Protein 7VEP (pdb70)

Nearest PDB structures (foldseek):
  7vep-assembly1_A  TM=1.004E+00  e=7.875E-40  Mycobacterium tuberculosis H37Rv
  4f3v-assembly1_A  TM=8.585E-01  e=1.932E-12  Mycobacterium tuberculosis
  7naz-assembly1_A  TM=8.353E-01  e=1.845E-12  Mycolicibacterium smegmatis MC2 155
  5vat-assembly2_B  TM=5.962E-01  e=6.520E-01  Haemophilus influenzae Rd KW20
  5kcn-assembly1_A  TM=5.301E-01  e=1.486E+00  Haemophilus influenzae Rd KW20

Foldseek 3Di:
DDDLLRVLQVLLLVLQQLLLLCVQHDFPNDHRHPNLVSSLVSLVSSCVSPLLQLVSLLSNQVSPDLALVSLVSNLVNVVNPCVSCVVGVHACVRRWGWADLLFFDTQTDHHNLSSLLRSLSNCVVVVVLVVSVVSLVVRDDPDVQSVLSSLLSVLVSCLSVLVLVSLCVSQPPPDDHPDLRSNLLSLLSNLLSCVVVVVLVVSLVSLVSNQPPCPTVSSNLSSLQSNLLSCLVVPVNVVSLVSLVVSCVVPVPPVLSVVCNVPSPDRDRDSDSD

Radius of gyration: 21.63 Å; Cα contacts (8 Å, |Δi|>4): 449; chains: 1; bounding box: 32×68×50 Å

Solvent-accessible surface area: 13594 Å² total; per-residue (Å²): 152,123,69,214,102,104,38,28,29,72,78,0,66,86,9,0,20,36,0,0,30,7,38,28,12,64,4,106,80,86,93,57,46,151,69,96,141,71,2,35,105,54,0,25,47,0,3,190,67,32,76,139,15,0,1,0,34,5,0,38,2,58,36,60,54,44,54,40,72,0,0,33,11,0,80,93,7,40,151,11,43,17,114,9,14,168,158,28,58,12,74,76,163,86,16,114,3,43,0,37,0,29,39,35,11,133,4,18,6,68,28,62,36,2,0,1,0,0,28,0,0,10,6,0,76,50,145,92,49,99,63,0,32,114,22,2,96,89,21,118,20,211,122,71,102,23,30,15,10,8,37,0,0,54,0,0,10,38,9,36,50,117,122,28,93,44,0,45,72,32,4,64,63,92,43,172,36,137,40,70,86,6,61,2,0,0,1,0,0,0,0,1,0,18,4,43,82,39,64,54,152,63,0,68,118,13,0,91,40,1,21,114,60,63,122,9,72,36,0,2,9,27,0,3,0,2,6,0,8,6,7,27,115,95,61,138,62,118,62,0,37,91,23,0,160,119,0,65,98,87,50,71,179,21,81,9,0,104,74,0,34,96,72,86,133,43,76,88,28,20,28,95,53,163

B-factor: mean 34.04, std 11.39, range [15.81, 85.35]

CATH classification: 1.25.40.10

Secondary structure (DSSP, 8-state):
---HHHHHHHHHHHHHHHHHHTBT---TTPPP-B-HHHHHHHHHHHHHH-TT-HHHHHHHHHTT---HHHHHHHHHTGGGTTHHHHHHT--TTT---EEE-SSS-EEE--SHHHHHHHHHHHHHHTT-HHHHHHHHHTT--SSHHHHHHHHHHHHHHHHHTT-HHHHHHHS-SS---SSHHHHHHHHHHHHHHHHHTT-HHHHHHHHHHHHGGGSSHHHHHHHHHHHHHHHHHTT-HHHHHHHHHHHHHH-TT-HHHHHHHH-TT---------

Structure (mmCIF, N/CA/C/O backbone):
data_7VEP
#
_entry.id   7VEP
#
_cell.length_a   57.236
_cell.length_b   65.645
_cell.length_c   98.204
_cell.angle_alpha   90.000
_cell.angle_beta   90.000
_cell.angle_gamma   90.000
#
_symmetry.space_group_name_H-M   'P 21 21 21'
#
loop_
_entity.id
_entity.type
_entity.pdbx_description
1 polymer 'ESX-5 secretion system protein EccA5'
2 non-polymer 'SULFATE ION'
3 non-polymer GLYCEROL
4 water water
#
loop_
_atom_site.group_PDB
_atom_site.id
_atom_site.type_symbol
_atom_site.label_atom_id
_atom_site.label_alt_id
_atom_site.label_comp_id
_atom_site.label_asym_id
_atom_site.label_entity_id
_atom_site.label_seq_id
_atom_site.pdbx_PDB_ins_code
_atom_site.Cartn_x
_atom_site.Cartn_y
_atom_site.Cartn_z
_atom_site.occupancy
_atom_site.B_iso_or_equiv
_atom_site.auth_seq_id
_atom_site.auth_comp_id
_atom_site.auth_asym_id
_atom_site.auth_atom_id
_atom_site.pdbx_PDB_model_num
ATOM 1 N N . HIS A 1 3 ? -6.830 -34.917 8.823 1.00 42.96 3 HIS A N 1
ATOM 2 C CA . HIS A 1 3 ? -5.690 -34.089 8.409 1.00 44.75 3 HIS A CA 1
ATOM 3 C C . HIS A 1 3 ? -5.940 -33.415 7.057 1.00 51.17 3 HIS A C 1
ATOM 4 O O . HIS A 1 3 ? -5.578 -33.951 6.004 1.00 52.28 3 HIS A O 1
ATOM 6 N N . MET A 1 4 ? -6.555 -32.232 7.101 1.00 38.63 4 MET A N 1
ATOM 7 C CA . MET A 1 4 ? -6.887 -31.485 5.895 1.00 39.18 4 MET A CA 1
ATOM 8 C C . MET A 1 4 ? -5.620 -31.070 5.152 1.00 43.53 4 MET A C 1
ATOM 9 O O . MET A 1 4 ? -4.699 -30.495 5.742 1.00 46.29 4 MET A O 1
ATOM 14 N N . THR A 1 5 ? -5.566 -31.353 3.852 1.00 38.42 5 THR A N 1
ATOM 15 C CA . THR A 1 5 ? -4.400 -30.934 3.084 1.00 44.23 5 THR A CA 1
ATOM 16 C C . THR A 1 5 ? -4.370 -29.412 2.922 1.00 43.68 5 THR A C 1
ATOM 17 O O . THR A 1 5 ? -5.359 -28.708 3.164 1.00 36.55 5 THR A O 1
ATOM 21 N N . ARG A 1 6 ? -3.207 -28.905 2.507 1.00 40.55 6 ARG A N 1
ATOM 22 C CA . ARG A 1 6 ? -3.032 -27.461 2.407 1.00 48.14 6 ARG A CA 1
ATOM 23 C C . ARG A 1 6 ? -3.886 -26.896 1.277 1.00 45.35 6 ARG A C 1
ATOM 24 O O . ARG A 1 6 ? -4.527 -25.850 1.456 1.00 40.11 6 ARG A O 1
ATOM 32 N N . PRO A 1 7 ? -3.925 -27.548 0.105 1.00 44.34 7 PRO A N 1
ATOM 33 C CA . PRO A 1 7 ? -4.866 -27.106 -0.939 1.00 48.35 7 PRO A CA 1
ATOM 34 C C . PRO A 1 7 ? -6.306 -27.060 -0.464 1.00 36.36 7 PRO A C 1
ATOM 35 O O . PRO A 1 7 ? -7.020 -26.095 -0.760 1.00 33.81 7 PRO A O 1
ATOM 39 N N . GLN A 1 8 ? -6.754 -28.085 0.264 1.00 40.56 8 GLN A N 1
ATOM 40 C CA . GLN A 1 8 ? -8.143 -28.128 0.712 1.00 33.87 8 GLN A CA 1
ATOM 41 C C . GLN A 1 8 ? -8.441 -27.006 1.697 1.00 35.15 8 GLN A C 1
ATOM 42 O O . GLN A 1 8 ? -9.507 -26.375 1.626 1.00 30.80 8 GLN A O 1
ATOM 48 N N . ALA A 1 9 ? -7.506 -26.743 2.616 1.00 28.75 9 ALA A N 1
ATOM 49 C CA . ALA A 1 9 ? -7.675 -25.654 3.572 1.00 31.94 9 ALA A CA 1
ATOM 50 C C . ALA A 1 9 ? -7.666 -24.300 2.872 1.00 27.86 9 ALA A C 1
ATOM 51 O O . ALA A 1 9 ? -8.480 -23.431 3.188 1.00 25.85 9 ALA A O 1
ATOM 53 N N . ALA A 1 10 ? -6.755 -24.098 1.919 1.00 24.12 10 ALA A N 1
ATOM 54 C CA . ALA A 1 10 ? -6.761 -22.846 1.166 1.00 32.03 10 ALA A CA 1
ATOM 55 C C . ALA A 1 10 ? -8.083 -22.659 0.423 1.00 27.68 10 ALA A C 1
ATOM 56 O O . ALA A 1 10 ? -8.678 -21.573 0.450 1.00 29.92 10 ALA A O 1
ATOM 58 N N . ALA A 1 11 ? -8.566 -23.716 -0.234 1.00 29.99 11 ALA A N 1
ATOM 59 C CA . ALA A 1 11 ? -9.785 -23.605 -1.039 1.00 28.04 11 ALA A CA 1
ATOM 60 C C . ALA A 1 11 ? -10.986 -23.263 -0.173 1.00 29.74 11 ALA A C 1
ATOM 61 O O . ALA A 1 11 ? -11.811 -22.413 -0.535 1.00 29.99 11 ALA A O 1
ATOM 63 N N . GLU A 1 12 ? -11.119 -23.936 0.967 1.00 26.01 12 GLU A N 1
ATOM 64 C CA . GLU A 1 12 ? -12.228 -23.631 1.855 1.00 29.60 12 GLU A CA 1
ATOM 65 C C . GLU A 1 12 ? -12.099 -22.215 2.425 1.00 23.37 12 GLU A C 1
ATOM 66 O O . GLU A 1 12 ? -13.077 -21.465 2.466 1.00 22.44 12 GLU A O 1
ATOM 72 N N . ASP A 1 13 ? -10.894 -21.817 2.836 1.00 27.11 13 ASP A N 1
ATOM 73 C CA . ASP A 1 13 ? -10.713 -20.466 3.359 1.00 26.00 13 ASP A CA 1
ATOM 74 C C . ASP A 1 13 ? -11.042 -19.421 2.296 1.00 28.01 13 ASP A C 1
ATOM 75 O O . ASP A 1 13 ? -11.667 -18.397 2.603 1.00 22.09 13 ASP A O 1
ATOM 80 N N . ALA A 1 14 ? -10.641 -19.672 1.035 1.00 20.81 14 ALA A N 1
ATOM 81 C CA . ALA A 1 14 ? -10.939 -18.741 -0.059 1.00 26.18 14 ALA A CA 1
ATOM 82 C C . ALA A 1 14 ? -12.441 -18.618 -0.298 1.00 26.92 14 ALA A C 1
ATOM 83 O O . ALA A 1 14 ? -12.965 -17.519 -0.535 1.00 23.61 14 ALA A O 1
ATOM 85 N N . ARG A 1 15 ? -13.150 -19.745 -0.270 1.00 27.05 15 ARG A N 1
ATOM 86 C CA . ARG A 1 15 ? -14.599 -19.683 -0.416 1.00 28.65 15 ARG A CA 1
ATOM 87 C C . ARG A 1 15 ? -15.234 -18.882 0.720 1.00 26.10 15 ARG A C 1
ATOM 88 O O . ARG A 1 15 ? -16.141 -18.075 0.487 1.00 25.14 15 ARG A O 1
ATOM 96 N N . ASN A 1 16 ? -14.778 -19.086 1.960 1.00 23.56 16 ASN A N 1
ATOM 97 C CA . ASN A 1 16 ? -15.338 -18.312 3.071 1.00 25.38 16 ASN A CA 1
ATOM 98 C C . ASN A 1 16 ? -14.982 -16.820 2.969 1.00 22.02 16 ASN A C 1
ATOM 99 O O . ASN A 1 16 ? -15.815 -15.957 3.266 1.00 22.10 16 ASN A O 1
ATOM 104 N N . ALA A 1 17 ? -13.759 -16.492 2.544 1.00 22.39 17 ALA A N 1
ATOM 105 C CA . ALA A 1 17 ? -13.428 -15.091 2.301 1.00 21.72 17 ALA A CA 1
ATOM 106 C C . ALA A 1 17 ? -14.318 -14.502 1.212 1.00 28.32 17 ALA A C 1
ATOM 107 O O . ALA A 1 17 ? -14.732 -13.338 1.301 1.00 22.86 17 ALA A O 1
ATOM 109 N N . MET A 1 18 ? -14.612 -15.291 0.165 1.00 29.41 18 MET A N 1
ATOM 110 C CA . MET A 1 18 ? -15.522 -14.829 -0.883 1.00 26.21 18 MET A CA 1
ATOM 111 C C . MET A 1 18 ? -16.883 -14.494 -0.291 1.00 26.03 18 MET A C 1
ATOM 112 O O . MET A 1 18 ? -17.428 -13.402 -0.501 1.00 25.80 18 MET A O 1
ATOM 117 N N . VAL A 1 19 ? -17.446 -15.429 0.464 1.00 23.81 19 VAL A N 1
ATOM 118 C CA . VAL A 1 19 ? -18.726 -15.183 1.113 1.00 24.90 19 VAL A CA 1
ATOM 119 C C . VAL A 1 19 ? -18.655 -13.904 1.938 1.00 25.54 19 VAL A C 1
ATOM 120 O O . VAL A 1 19 ? -19.540 -13.043 1.857 1.00 23.95 19 VAL A O 1
ATOM 124 N N . ALA A 1 20 ? -17.594 -13.758 2.749 1.00 23.70 20 ALA A N 1
ATOM 125 C CA . ALA A 1 20 ? -17.500 -12.586 3.628 1.00 25.53 20 ALA A CA 1
ATOM 126 C C . ALA A 1 20 ? -17.421 -11.290 2.820 1.00 26.00 20 ALA A C 1
ATOM 127 O O . ALA A 1 20 ? -18.093 -10.304 3.148 1.00 21.94 20 ALA A O 1
ATOM 129 N N . GLY A 1 21 ? -16.610 -11.281 1.753 1.00 26.55 21 GLY A N 1
ATOM 130 C CA . GLY A 1 21 ? -16.566 -10.123 0.870 1.00 24.86 21 GLY A CA 1
ATOM 131 C C . GLY A 1 21 ? -17.926 -9.782 0.281 1.00 27.58 21 GLY A C 1
ATOM 132 O O . GLY A 1 21 ? -18.314 -8.613 0.237 1.00 23.12 21 GLY A O 1
ATOM 133 N N . LEU A 1 22 ? -18.670 -10.797 -0.188 1.00 22.97 22 LEU A N 1
ATOM 134 C CA . LEU A 1 22 ? -19.991 -10.522 -0.756 1.00 26.70 22 LEU A CA 1
ATOM 135 C C . LEU A 1 22 ? -20.888 -9.880 0.291 1.00 26.44 22 LEU A C 1
ATOM 136 O O . LEU A 1 22 ? -21.503 -8.840 0.044 1.00 28.26 22 LEU A O 1
ATOM 141 N N . LEU A 1 23 ? -20.935 -10.468 1.485 1.00 26.79 23 LEU A N 1
ATOM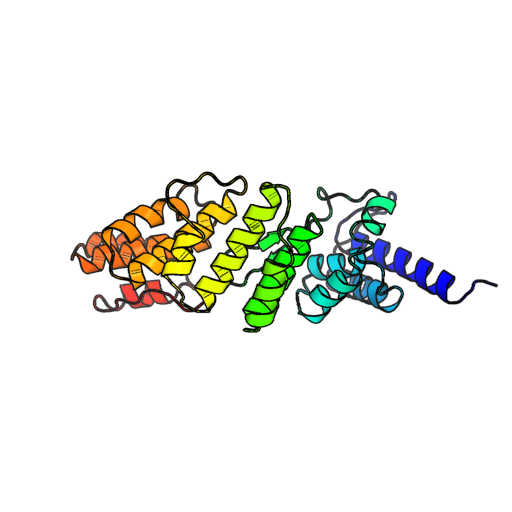 142 C CA . LEU A 1 23 ? -21.687 -9.881 2.591 1.00 28.23 23 LEU A CA 1
ATOM 143 C C . LEU A 1 23 ? -21.285 -8.436 2.841 1.00 28.22 23 LEU A C 1
ATOM 144 O O . LEU A 1 23 ? -22.144 -7.556 2.943 1.00 27.95 23 LEU A O 1
ATOM 149 N N . ALA A 1 24 ? -19.980 -8.177 2.987 1.00 27.23 24 ALA A N 1
ATOM 150 C CA . ALA A 1 24 ? -19.505 -6.809 3.159 1.00 24.41 24 ALA A CA 1
ATOM 151 C C . ALA A 1 24 ? -19.824 -5.921 1.960 1.00 34.30 24 ALA A C 1
ATOM 152 O O . ALA A 1 24 ? -19.591 -4.709 2.035 1.00 35.57 24 ALA A O 1
ATOM 154 N N . SER A 1 25 ? -20.337 -6.479 0.861 1.00 29.08 25 SER A N 1
ATOM 155 C CA . SER A 1 25 ? -20.717 -5.692 -0.304 1.00 31.39 25 SER A CA 1
ATOM 156 C C . SER A 1 25 ? -22.219 -5.474 -0.390 1.00 35.61 25 SER A C 1
ATOM 157 O O . SER A 1 25 ? -22.711 -5.025 -1.433 1.00 35.38 25 SER A O 1
ATOM 160 N N . GLY A 1 26 ? -22.953 -5.774 0.682 1.00 29.60 26 GLY A N 1
ATOM 161 C CA . GLY A 1 26 ? -24.397 -5.662 0.675 1.00 35.02 26 GLY A CA 1
ATOM 162 C C . GLY A 1 26 ? -25.124 -6.791 -0.021 1.00 37.51 26 GLY A C 1
ATOM 163 O O . GLY A 1 26 ? -26.327 -6.671 -0.287 1.00 28.57 26 GLY A O 1
ATOM 164 N N . ILE A 1 27 ? -24.434 -7.896 -0.307 1.00 31.12 27 ILE A N 1
ATOM 165 C CA . ILE A 1 27 ? -25.011 -9.042 -1.002 1.00 25.35 27 ILE A CA 1
ATOM 166 C C . ILE A 1 27 ? -25.248 -10.160 0.014 1.00 33.52 27 ILE A C 1
ATOM 167 O O . ILE A 1 27 ? -24.300 -10.736 0.569 1.00 29.38 27 ILE A O 1
ATOM 172 N N . SER A 1 28 ? -26.514 -10.477 0.252 1.00 30.43 28 SER A N 1
ATOM 173 C CA . SER A 1 28 ? -26.854 -11.580 1.135 1.00 35.47 28 SER A CA 1
ATOM 174 C C . SER A 1 28 ? -26.515 -12.911 0.469 1.00 29.80 28 SER A C 1
ATOM 175 O O . SER A 1 28 ? -26.859 -13.134 -0.693 1.00 35.15 28 SER A O 1
ATOM 178 N N . VAL A 1 29 ? -25.816 -13.782 1.204 1.00 29.86 29 VAL A N 1
ATOM 179 C CA . VAL A 1 29 ? -25.452 -15.124 0.751 1.00 33.04 29 VAL A CA 1
ATOM 180 C C . VAL A 1 29 ? -25.889 -16.128 1.812 1.00 38.26 29 VAL A C 1
ATOM 181 O O . VAL A 1 29 ? -25.772 -15.860 3.014 1.00 36.91 29 VAL A O 1
ATOM 185 N N . ASN A 1 30 ? -26.386 -17.286 1.369 1.00 37.25 30 ASN A N 1
ATOM 186 C CA . ASN A 1 30 ? -26.752 -18.389 2.266 1.00 44.45 30 ASN A CA 1
ATOM 187 C C . ASN A 1 30 ? -27.630 -17.920 3.423 1.00 42.53 30 ASN A C 1
ATOM 188 O O . ASN A 1 30 ? -27.510 -18.427 4.538 1.00 41.40 30 ASN A O 1
ATOM 193 N N . GLY A 1 31 ? -28.476 -16.919 3.194 1.00 42.75 31 GLY A N 1
ATOM 194 C CA . GLY A 1 31 ? -29.335 -16.434 4.258 1.00 38.83 31 GLY A CA 1
ATOM 195 C C . GLY A 1 31 ? -28.613 -15.730 5.383 1.00 42.92 31 GLY A C 1
ATOM 196 O O . GLY A 1 31 ? -29.119 -15.710 6.510 1.00 46.97 31 GLY A O 1
ATOM 197 N N . LEU A 1 32 ? -27.449 -15.138 5.113 1.00 40.02 32 LEU A N 1
ATOM 198 C CA . LEU A 1 32 ? -26.726 -14.328 6.085 1.00 32.52 32 LEU A CA 1
ATOM 199 C C . LEU A 1 32 ? -26.940 -12.842 5.786 1.00 37.58 32 LEU A C 1
ATOM 200 O O . LEU A 1 32 ? -27.072 -12.439 4.626 1.00 36.72 32 LEU A O 1
ATOM 205 N N . GLN A 1 33 ? -26.961 -12.031 6.846 1.00 30.09 33 GLN A N 1
ATOM 206 C CA . GLN A 1 33 ? -27.225 -10.601 6.702 1.00 39.76 33 GLN A CA 1
ATOM 207 C C . GLN A 1 33 ? -26.009 -9.884 6.119 1.00 39.58 33 GLN A C 1
ATOM 208 O O . GLN A 1 33 ? -24.886 -10.071 6.609 1.00 33.65 33 GLN A O 1
ATOM 210 N N . PRO A 1 34 ? -26.188 -9.054 5.097 1.00 36.09 34 PRO A N 1
ATOM 211 C CA . PRO A 1 34 ? -25.068 -8.311 4.526 1.00 39.13 34 PRO A CA 1
ATOM 212 C C . PRO A 1 34 ? -24.791 -7.054 5.333 1.00 34.33 34 PRO A C 1
ATOM 213 O O . PRO A 1 34 ? -25.595 -6.606 6.147 1.00 36.55 34 PRO A O 1
ATOM 217 N N . SER A 1 35 ? -23.628 -6.478 5.061 1.00 37.93 35 SER A N 1
ATOM 218 C CA . SER A 1 35 ? -23.201 -5.226 5.665 1.00 31.61 35 SER A CA 1
ATOM 219 C C . SER A 1 35 ? -22.771 -4.281 4.548 1.00 40.35 35 SER A C 1
ATOM 220 O O . SER A 1 35 ? -22.982 -4.585 3.368 1.00 37.97 35 SER A O 1
ATOM 223 N N . HIS A 1 36 ? -22.182 -3.133 4.892 1.00 38.57 36 HIS A N 1
ATOM 224 C CA . HIS A 1 36 ? -21.630 -2.213 3.894 1.00 39.72 36 HIS A CA 1
ATOM 225 C C . HIS A 1 36 ? -20.267 -1.790 4.408 1.00 37.89 36 HIS A C 1
ATOM 226 O O . HIS A 1 36 ? -20.141 -0.786 5.110 1.00 40.23 36 HIS A O 1
ATOM 233 N N . ASN A 1 37 ? -19.254 -2.572 4.064 1.00 33.94 37 ASN A N 1
ATOM 234 C CA . ASN A 1 37 ? -17.883 -2.323 4.493 1.00 33.91 37 ASN A CA 1
ATOM 235 C C . ASN A 1 37 ? -17.028 -2.489 3.254 1.00 35.34 37 ASN A C 1
ATOM 236 O O . ASN A 1 37 ? -16.474 -3.571 3.001 1.00 33.36 37 ASN A O 1
ATOM 241 N N . PRO A 1 38 ? -16.930 -1.437 2.438 1.00 36.43 38 PRO A N 1
ATOM 242 C CA . PRO A 1 38 ? -16.203 -1.552 1.168 1.00 29.79 38 PRO A CA 1
ATOM 243 C C . PRO A 1 38 ? -14.751 -1.950 1.334 1.00 31.51 38 PRO A C 1
ATOM 244 O O . PRO A 1 38 ? -14.249 -2.763 0.544 1.00 27.68 38 PRO A O 1
ATOM 248 N N . GLN A 1 39 ? -14.051 -1.415 2.336 1.00 27.37 39 GLN A N 1
ATOM 249 C CA . GLN A 1 39 ? -12.637 -1.765 2.468 1.00 36.33 39 GLN A CA 1
ATOM 250 C C . GLN A 1 39 ? -12.474 -3.203 2.946 1.00 33.17 39 GLN A C 1
ATOM 251 O O . GLN A 1 39 ? -11.580 -3.924 2.482 1.00 31.27 39 GLN A O 1
ATOM 257 N N . VAL A 1 40 ? -13.317 -3.636 3.882 1.00 33.58 40 VAL A N 1
ATOM 258 C CA . VAL A 1 40 ? -13.320 -5.044 4.269 1.00 29.49 40 VAL A CA 1
ATOM 259 C C . VAL A 1 40 ? -13.664 -5.920 3.069 1.00 30.27 40 VAL A C 1
ATOM 260 O O . VAL A 1 40 ? -13.042 -6.968 2.852 1.00 25.37 40 VAL A O 1
ATOM 264 N N . ALA A 1 41 ? -14.644 -5.499 2.257 1.00 27.49 41 ALA A N 1
ATOM 265 C CA . ALA A 1 41 ? -14.993 -6.284 1.072 1.00 26.14 41 ALA A CA 1
ATOM 266 C C . ALA A 1 41 ? -13.773 -6.491 0.182 1.00 29.62 41 ALA A C 1
ATOM 267 O O . ALA A 1 41 ? -13.474 -7.620 -0.235 1.00 23.94 41 ALA A O 1
ATOM 269 N N . ALA A 1 42 ? -13.029 -5.410 -0.086 1.00 29.19 42 ALA A N 1
ATOM 270 C CA . ALA A 1 42 ? -11.850 -5.506 -0.942 1.00 30.95 42 ALA A CA 1
ATOM 271 C C . ALA A 1 42 ? -10.781 -6.404 -0.324 1.00 31.10 42 ALA A C 1
ATOM 272 O O . ALA A 1 42 ? -10.172 -7.230 -1.022 1.00 29.80 42 ALA A O 1
ATOM 274 N N . GLN A 1 43 ? -10.542 -6.266 0.989 1.00 29.91 43 GLN A N 1
ATOM 275 C CA . GLN A 1 43 ? -9.582 -7.136 1.667 1.00 29.85 43 GLN A CA 1
ATOM 276 C C . GLN A 1 43 ? -10.005 -8.590 1.582 1.00 26.38 43 GLN A C 1
ATOM 277 O O . GLN A 1 43 ? -9.167 -9.481 1.390 1.00 25.61 43 GLN A O 1
ATOM 283 N N . MET A 1 44 ? -11.299 -8.858 1.776 1.00 24.08 44 MET A N 1
ATOM 284 C CA . MET A 1 44 ? -11.763 -10.238 1.723 1.00 25.84 44 MET A CA 1
ATOM 285 C C . MET A 1 44 ? -11.536 -10.819 0.332 1.00 25.49 44 MET A C 1
ATOM 286 O O . MET A 1 44 ? -10.978 -11.912 0.188 1.00 27.47 44 MET A O 1
ATOM 291 N N . PHE A 1 45 ? -11.923 -10.076 -0.710 1.00 23.28 45 PHE A N 1
ATOM 292 C CA . PHE A 1 45 ? -11.730 -10.573 -2.071 1.00 24.08 45 PHE A CA 1
ATOM 293 C C . PHE A 1 45 ? -10.251 -10.709 -2.404 1.00 24.12 45 PHE A C 1
ATOM 294 O O . PHE A 1 45 ? -9.848 -11.649 -3.092 1.00 26.60 45 PHE A O 1
ATOM 302 N N . THR A 1 46 ? -9.420 -9.781 -1.934 1.00 26.95 46 THR A N 1
ATOM 303 C CA . THR A 1 46 ? -7.985 -9.960 -2.126 1.00 30.36 46 THR A CA 1
ATOM 304 C C . THR A 1 46 ? -7.507 -11.239 -1.443 1.00 28.02 46 THR A C 1
ATOM 305 O O . THR A 1 46 ? -6.761 -12.024 -2.040 1.00 23.00 46 THR A O 1
ATOM 309 N N . THR A 1 47 ? -7.961 -11.484 -0.200 1.00 26.57 47 THR A N 1
ATOM 310 C CA . THR A 1 47 ? -7.626 -12.735 0.474 1.00 23.76 47 THR A CA 1
ATOM 311 C C . THR A 1 47 ? -8.038 -13.932 -0.366 1.00 30.75 47 THR A C 1
ATOM 312 O O . THR A 1 47 ? -7.263 -14.888 -0.528 1.00 23.57 47 THR A O 1
ATOM 316 N N . ALA A 1 48 ? -9.251 -13.895 -0.941 1.00 24.55 48 ALA A N 1
ATOM 317 C CA . ALA A 1 48 ? -9.683 -15.044 -1.729 1.00 22.82 48 ALA A CA 1
ATOM 318 C C . ALA A 1 48 ? -8.733 -15.293 -2.901 1.00 28.87 48 ALA A C 1
ATOM 319 O O . ALA A 1 48 ? -8.344 -16.441 -3.152 1.00 26.68 48 ALA A O 1
ATOM 321 N N . THR A 1 49 ? -8.297 -14.232 -3.596 1.00 23.93 49 THR A N 1
ATOM 322 C CA . THR A 1 49 ? -7.434 -14.443 -4.762 1.00 26.12 49 THR A CA 1
ATOM 323 C C . THR A 1 49 ? -6.030 -14.884 -4.351 1.00 29.18 49 THR A C 1
ATOM 324 O O . THR A 1 49 ? -5.346 -15.570 -5.124 1.00 31.25 49 THR A O 1
ATOM 328 N N . ARG A 1 50 ? -5.583 -14.491 -3.148 1.00 34.05 50 ARG A N 1
ATOM 329 C CA . ARG A 1 50 ? -4.290 -14.945 -2.642 1.00 33.71 50 ARG A CA 1
ATOM 330 C C . ARG A 1 50 ? -4.321 -16.418 -2.267 1.00 32.81 50 ARG A C 1
ATOM 331 O O . ARG A 1 50 ? -3.351 -17.142 -2.513 1.00 34.66 50 ARG A O 1
ATOM 339 N N . LEU A 1 51 ? -5.428 -16.884 -1.686 1.00 26.80 51 LEU A N 1
ATOM 340 C CA . LEU A 1 51 ? -5.543 -18.283 -1.277 1.00 23.89 51 LEU A CA 1
ATOM 341 C C . LEU A 1 51 ? -5.952 -19.214 -2.411 1.00 32.31 51 LEU A C 1
ATOM 342 O O . LEU A 1 51 ? -5.634 -20.408 -2.371 1.00 32.71 51 LEU A O 1
ATOM 347 N N . ASP A 1 52 ? -6.701 -18.734 -3.395 1.00 27.69 52 ASP A N 1
ATOM 348 C CA . ASP A 1 52 ? -7.113 -19.567 -4.526 1.00 30.44 52 ASP A CA 1
ATOM 349 C C . ASP A 1 52 ? -7.073 -18.720 -5.787 1.00 32.18 52 ASP A C 1
ATOM 350 O O . ASP A 1 52 ? -8.113 -18.304 -6.314 1.00 31.41 52 ASP A O 1
ATOM 355 N N . PRO A 1 53 ? -5.869 -18.436 -6.298 1.00 32.54 53 PRO A N 1
ATOM 356 C CA . PRO A 1 53 ? -5.758 -17.567 -7.487 1.00 29.03 53 PRO A CA 1
ATOM 357 C C . PRO A 1 53 ? -6.482 -18.132 -8.695 1.00 31.59 53 PRO A C 1
ATOM 358 O O . PRO A 1 53 ? -6.683 -17.402 -9.681 1.00 25.22 53 PRO A O 1
ATOM 362 N N . LYS A 1 54 ? -6.869 -19.408 -8.656 1.00 30.47 54 LYS A N 1
ATOM 363 C CA . LYS A 1 54 ? -7.608 -20.015 -9.752 1.00 32.40 54 LYS A CA 1
ATOM 364 C C . LYS A 1 54 ? -9.115 -19.723 -9.701 1.00 32.86 54 LYS A C 1
ATOM 365 O O . LYS A 1 54 ? -9.829 -20.113 -10.634 1.00 33.09 54 LYS A O 1
ATOM 371 N N . MET A 1 55 ? -9.608 -19.050 -8.650 1.00 31.95 55 MET A N 1
ATOM 372 C CA . MET A 1 55 ? -11.029 -18.684 -8.513 1.00 31.58 55 MET A CA 1
ATOM 373 C C . MET A 1 55 ? -11.303 -17.381 -9.261 1.00 30.48 55 MET A C 1
ATOM 374 O O . MET A 1 55 ? -11.027 -16.285 -8.757 1.00 24.83 55 MET A O 1
ATOM 379 N N . CYS A 1 56 ? -11.859 -17.489 -10.469 1.00 29.43 56 CYS A N 1
ATOM 380 C CA . CYS A 1 56 ? -11.997 -16.303 -11.312 1.00 30.09 56 CYS A CA 1
ATOM 381 C C . CYS A 1 56 ? -12.908 -15.273 -10.659 1.00 19.48 56 CYS A C 1
ATOM 382 O O . CYS A 1 56 ? -12.613 -14.073 -10.652 1.00 23.30 56 CYS A O 1
ATOM 385 N N . ASP A 1 57 ? -13.992 -15.738 -10.046 1.00 19.01 57 ASP A N 1
ATOM 386 C CA . ASP A 1 57 ? -14.982 -14.828 -9.483 1.00 25.32 57 ASP A CA 1
ATOM 387 C C . ASP A 1 57 ? -14.447 -13.980 -8.324 1.00 26.93 57 ASP A C 1
ATOM 388 O O . ASP A 1 57 ? -15.007 -12.910 -8.057 1.00 26.05 57 ASP A O 1
ATOM 393 N N . ALA A 1 58 ? -13.383 -14.424 -7.628 1.00 25.29 58 ALA A N 1
ATOM 394 C CA . ALA A 1 58 ? -12.761 -13.583 -6.605 1.00 22.53 58 ALA A CA 1
ATOM 395 C C . ALA A 1 58 ? -12.033 -12.388 -7.229 1.00 26.92 58 ALA A C 1
ATOM 396 O O . ALA A 1 58 ? -12.077 -11.272 -6.689 1.00 24.54 58 ALA A O 1
ATOM 398 N N . TRP A 1 59 ? -11.340 -12.604 -8.354 1.00 23.87 59 TRP A N 1
ATOM 399 C CA . TRP A 1 59 ? -10.787 -11.473 -9.100 1.00 24.20 59 TRP A CA 1
ATOM 400 C C . TRP A 1 59 ? -11.902 -10.540 -9.559 1.00 28.30 59 TRP A C 1
ATOM 401 O O . TRP A 1 59 ? -11.805 -9.312 -9.413 1.00 23.62 59 TRP A O 1
ATOM 412 N N . LEU A 1 60 ? -12.982 -11.111 -10.108 1.00 23.60 60 LEU A N 1
ATOM 413 C CA . LEU A 1 60 ? -14.106 -10.287 -10.546 1.00 25.26 60 LEU A CA 1
ATOM 414 C C . LEU A 1 60 ? -14.691 -9.507 -9.374 1.00 27.08 60 LEU A C 1
ATOM 415 O O . LEU A 1 60 ? -15.063 -8.337 -9.525 1.00 27.18 60 LEU A O 1
ATOM 420 N N . ALA A 1 61 ? -14.733 -10.130 -8.187 1.00 21.81 61 ALA A N 1
ATOM 421 C CA . ALA A 1 61 ? -15.239 -9.454 -6.995 1.00 27.18 61 ALA A CA 1
ATOM 422 C C . ALA A 1 61 ? -14.367 -8.261 -6.616 1.00 26.24 61 ALA A C 1
ATOM 423 O O . ALA A 1 61 ? -14.880 -7.232 -6.158 1.00 26.77 61 ALA A O 1
ATOM 425 N N . ARG A 1 62 ? -13.045 -8.377 -6.790 1.00 26.31 62 ARG A N 1
ATOM 426 C CA . ARG A 1 62 ? -12.191 -7.215 -6.553 1.00 27.67 62 ARG A CA 1
ATOM 427 C C . ARG A 1 62 ? -12.527 -6.081 -7.515 1.00 30.69 62 ARG A C 1
ATOM 428 O O . ARG A 1 62 ? -12.409 -4.906 -7.146 1.00 26.69 62 ARG A O 1
ATOM 436 N N . LEU A 1 63 ? -12.958 -6.402 -8.747 1.00 34.58 63 LEU A N 1
ATOM 437 C CA . LEU A 1 63 ? -13.440 -5.354 -9.655 1.00 34.11 63 LEU A CA 1
ATOM 438 C C . LEU A 1 63 ? -14.689 -4.710 -9.100 1.00 33.79 63 LEU A C 1
ATOM 439 O O . LEU A 1 63 ? -14.808 -3.478 -9.058 1.00 32.75 63 LEU A O 1
ATOM 444 N N . LEU A 1 64 ? -15.651 -5.546 -8.693 1.00 35.97 64 LEU A N 1
ATOM 445 C CA . LEU A 1 64 ? -16.875 -5.029 -8.102 1.00 38.69 64 LEU A CA 1
ATOM 446 C C . LEU A 1 64 ? -16.538 -4.068 -6.983 1.00 31.63 64 LEU A C 1
ATOM 447 O O . LEU A 1 64 ? -17.155 -3.004 -6.851 1.00 33.26 64 LEU A O 1
ATOM 452 N N . ALA A 1 65 ? -15.524 -4.414 -6.188 1.00 35.78 65 ALA A N 1
ATOM 453 C CA . ALA A 1 65 ? -15.173 -3.607 -5.029 1.00 40.33 65 ALA A CA 1
ATOM 454 C C . ALA A 1 65 ? -14.412 -2.327 -5.398 1.00 44.26 65 ALA A C 1
ATOM 455 O O . ALA A 1 65 ? -14.150 -1.516 -4.502 1.00 44.39 65 ALA A O 1
ATOM 457 N N . GLY A 1 66 ? -14.053 -2.123 -6.670 1.00 40.66 66 GLY A N 1
ATOM 458 C CA . GLY A 1 66 ? -13.458 -0.870 -7.135 1.00 38.45 66 GLY A CA 1
ATOM 459 C C . GLY A 1 66 ? -12.059 -0.982 -7.723 1.00 41.11 66 GLY A C 1
ATOM 460 O O . GLY A 1 66 ? -11.570 -0.005 -8.317 1.00 38.94 66 GLY A O 1
ATOM 461 N N . ASP A 1 67 ? -11.389 -2.125 -7.607 1.00 36.74 67 ASP A N 1
ATOM 462 C CA . ASP A 1 67 ? -10.000 -2.264 -8.047 1.00 38.07 67 ASP A CA 1
ATOM 463 C C . ASP A 1 67 ? -9.986 -2.809 -9.472 1.00 39.62 67 ASP A C 1
ATOM 464 O O . ASP A 1 67 ? -10.109 -4.021 -9.686 1.00 35.90 67 ASP A O 1
ATOM 469 N N . GLN A 1 68 ? -9.831 -1.914 -10.455 1.00 31.75 68 GLN A N 1
ATOM 470 C CA . GLN A 1 68 ? -9.729 -2.323 -11.853 1.00 37.15 68 GLN A CA 1
ATOM 471 C C . GLN A 1 68 ? -8.318 -2.119 -12.407 1.00 37.19 68 GLN A C 1
ATOM 472 O O . GLN A 1 68 ? -8.135 -1.865 -13.598 1.00 39.29 68 GLN A O 1
ATOM 478 N N . SER A 1 69 ? -7.307 -2.273 -11.561 1.00 33.38 69 SER A N 1
ATOM 479 C CA . SER A 1 69 ? -5.928 -2.279 -12.017 1.00 32.54 69 SER A CA 1
ATOM 480 C C . SER A 1 69 ? -5.681 -3.415 -13.000 1.00 35.37 69 SER A C 1
ATOM 481 O O . SER A 1 69 ? -6.500 -4.324 -13.175 1.00 35.78 69 SER A O 1
ATOM 484 N N . ILE A 1 70 ? -4.503 -3.371 -13.628 1.00 35.16 70 ILE A N 1
ATOM 485 C CA . ILE A 1 70 ? -4.151 -4.386 -14.617 1.00 38.74 70 ILE A CA 1
ATOM 486 C C . ILE A 1 70 ? -3.845 -5.716 -13.943 1.00 31.74 70 ILE A C 1
ATOM 487 O O . ILE A 1 70 ? -4.087 -6.785 -14.522 1.00 29.93 70 ILE A O 1
ATOM 492 N N . GLU A 1 71 ? -3.307 -5.686 -12.724 1.00 33.10 71 GLU A N 1
ATOM 493 C CA . GLU A 1 71 ? -3.096 -6.941 -12.002 1.00 37.22 71 GLU A CA 1
ATOM 494 C C . GLU A 1 71 ? -4.411 -7.697 -11.801 1.00 30.06 71 GLU A C 1
ATOM 495 O O . GLU A 1 71 ? -4.466 -8.924 -11.971 1.00 28.66 71 GLU A O 1
ATOM 497 N N . VAL A 1 72 ? -5.482 -6.987 -11.439 1.00 30.49 72 VAL A N 1
ATOM 498 C CA . VAL A 1 72 ? -6.754 -7.660 -11.167 1.00 26.47 72 VAL A CA 1
ATOM 499 C C . VAL A 1 72 ? -7.346 -8.215 -12.461 1.00 31.01 72 VAL A C 1
ATOM 500 O O . VAL A 1 72 ? -7.719 -9.395 -12.540 1.00 27.02 72 VAL A O 1
ATOM 504 N N . LEU A 1 73 ? -7.407 -7.385 -13.510 1.00 28.48 73 LEU A N 1
ATOM 505 C CA . LEU A 1 73 ? -7.919 -7.872 -14.787 1.00 30.40 73 LEU A CA 1
ATOM 506 C C . LEU A 1 73 ? -7.114 -9.065 -15.277 1.00 29.41 73 LEU A C 1
ATOM 507 O O . LEU A 1 73 ? -7.689 -10.060 -15.737 1.00 25.97 73 LEU A O 1
ATOM 512 N N . ALA A 1 74 ? -5.781 -8.999 -15.151 1.00 29.76 74 ALA A N 1
ATOM 513 C CA . ALA A 1 74 ? -4.935 -10.109 -15.593 1.00 31.71 74 ALA A CA 1
ATOM 514 C C . ALA A 1 74 ? -5.063 -11.328 -14.685 1.00 32.32 74 ALA A C 1
ATOM 515 O O . ALA A 1 74 ? -4.969 -12.469 -15.161 1.00 31.25 74 ALA A O 1
ATOM 517 N N . GLY A 1 75 ? -5.266 -11.120 -13.381 1.00 31.22 75 GLY A N 1
ATOM 518 C CA . GLY A 1 75 ? -5.577 -12.254 -12.521 1.00 25.80 75 GLY A CA 1
ATOM 519 C C . GLY A 1 75 ? -6.868 -12.937 -12.936 1.00 26.13 75 GLY A C 1
ATOM 520 O O . GLY A 1 75 ? -6.934 -14.167 -13.026 1.00 24.69 75 GLY A O 1
ATOM 521 N N . ALA A 1 76 ? -7.908 -12.149 -13.225 1.00 24.23 76 ALA A N 1
ATOM 522 C CA . ALA A 1 76 ? -9.176 -12.754 -13.632 1.00 24.43 76 ALA A CA 1
ATOM 523 C C . ALA A 1 76 ? -9.013 -13.532 -14.932 1.00 27.99 76 ALA A C 1
ATOM 524 O O . ALA A 1 76 ? -9.523 -14.653 -15.064 1.00 23.96 76 ALA A O 1
ATOM 526 N N . TRP A 1 77 ? -8.266 -12.963 -15.887 1.00 28.93 77 TRP A N 1
ATOM 527 C CA . TRP A 1 77 ? -8.101 -13.585 -17.197 1.00 31.62 77 TRP A CA 1
ATOM 528 C C . TRP A 1 77 ? -7.324 -14.896 -17.095 1.00 31.94 77 TRP A C 1
ATOM 529 O O . TRP A 1 77 ? -7.651 -15.874 -17.779 1.00 26.51 77 TRP A O 1
ATOM 540 N N . ALA A 1 78 ? -6.295 -14.938 -16.237 1.00 32.26 78 ALA A N 1
ATOM 541 C CA . ALA A 1 78 ? -5.562 -16.189 -16.015 1.00 33.55 78 ALA A CA 1
ATOM 542 C C . ALA A 1 78 ? -6.450 -17.274 -15.416 1.00 28.10 78 ALA A C 1
ATOM 543 O O . ALA A 1 78 ? -6.273 -18.462 -15.726 1.00 30.91 78 ALA A O 1
ATOM 545 N N . ALA A 1 79 ? -7.409 -16.897 -14.569 1.00 28.09 79 ALA A N 1
ATOM 546 C CA . ALA A 1 79 ? -8.309 -17.855 -13.932 1.00 28.83 79 ALA A CA 1
ATOM 547 C C . ALA A 1 79 ? -9.588 -18.086 -14.722 1.00 28.53 79 ALA A C 1
ATOM 548 O O . ALA A 1 79 ? -10.525 -18.680 -14.181 1.00 29.90 79 ALA A O 1
ATOM 550 N N . VAL A 1 80 ? -9.645 -17.642 -15.982 1.00 28.81 80 VAL A N 1
ATOM 551 C CA . VAL A 1 80 ? -10.914 -17.584 -16.702 1.00 30.46 80 VAL A CA 1
ATOM 552 C C . VAL A 1 80 ? -11.600 -18.939 -16.798 1.00 31.19 80 VAL A C 1
ATOM 553 O O . VAL A 1 80 ? -12.812 -18.996 -17.037 1.00 30.77 80 VAL A O 1
ATOM 557 N N . ARG A 1 81 ? -10.873 -20.038 -16.594 1.00 31.00 81 ARG A N 1
ATOM 558 C CA . ARG A 1 81 ? -11.523 -21.342 -16.662 1.00 33.30 81 ARG A CA 1
ATOM 559 C C . ARG A 1 81 ? -12.673 -21.443 -15.663 1.00 33.04 81 ARG A C 1
ATOM 560 O O . ARG A 1 81 ? -13.700 -22.075 -15.949 1.00 34.32 81 ARG A O 1
ATOM 568 N N . THR A 1 82 ? -12.523 -20.846 -14.479 1.00 33.93 82 THR A N 1
ATOM 569 C CA . THR A 1 82 ? -13.558 -20.906 -13.450 1.00 31.05 82 THR A CA 1
ATOM 570 C C . THR A 1 82 ? -14.477 -19.688 -13.483 1.00 28.68 82 THR A C 1
ATOM 571 O O . THR A 1 82 ? -15.146 -19.390 -12.481 1.00 26.55 82 THR A O 1
ATOM 575 N N . PHE A 1 83 ? -14.529 -18.983 -14.613 1.00 30.43 83 PHE A N 1
ATOM 576 C CA . PHE A 1 83 ? -15.465 -17.883 -14.764 1.00 23.86 83 PHE A CA 1
ATOM 577 C C . PHE A 1 83 ? -16.848 -18.333 -14.332 1.00 27.19 83 PHE A C 1
ATOM 578 O O . PHE A 1 83 ? -17.412 -19.277 -14.900 1.00 28.53 83 PHE A O 1
ATOM 586 N N . GLY A 1 84 ? -17.369 -17.695 -13.283 1.00 26.72 84 GLY A N 1
ATOM 587 C CA . GLY A 1 84 ? -18.717 -17.953 -12.826 1.00 27.10 84 GLY A CA 1
ATOM 588 C C . GLY A 1 84 ? -18.890 -19.099 -11.844 1.00 28.75 84 GLY A C 1
ATOM 589 O O . GLY A 1 84 ? -19.979 -19.226 -11.260 1.00 29.41 84 GLY A O 1
ATOM 590 N N . TRP A 1 85 ? -17.867 -19.925 -11.613 1.00 21.33 85 TRP A N 1
ATOM 591 C CA . TRP A 1 85 ? -18.085 -21.120 -10.791 1.00 29.24 85 TRP A CA 1
ATOM 592 C C . TRP A 1 85 ? -18.521 -20.767 -9.373 1.00 27.45 85 TRP A C 1
ATOM 593 O O . TRP A 1 85 ? -19.458 -21.368 -8.832 1.00 29.04 85 TRP A O 1
ATOM 604 N N . GLU A 1 86 ? -17.845 -19.808 -8.738 1.00 26.35 86 GLU A N 1
ATOM 605 C CA . GLU A 1 86 ? -18.107 -19.604 -7.312 1.00 24.41 86 GLU A CA 1
ATOM 606 C C . GLU A 1 86 ? -19.418 -18.845 -7.076 1.00 23.14 86 GLU A C 1
ATOM 607 O O . GLU A 1 86 ? -20.158 -19.169 -6.144 1.00 26.52 86 GLU A O 1
ATOM 613 N N . THR A 1 87 ? -19.736 -17.847 -7.910 1.00 24.31 87 THR A N 1
ATOM 614 C CA . THR A 1 87 ? -21.038 -17.184 -7.805 1.00 28.02 87 THR A CA 1
ATOM 615 C C . THR A 1 87 ? -22.179 -18.164 -8.089 1.00 28.31 87 THR A C 1
ATOM 616 O O . THR A 1 87 ? -23.238 -18.116 -7.444 1.00 24.60 87 THR A O 1
ATOM 620 N N . ARG A 1 88 ? -21.987 -19.057 -9.057 1.00 25.57 88 ARG A N 1
ATOM 621 C CA . ARG A 1 88 ? -23.007 -20.057 -9.334 1.00 28.98 88 ARG A CA 1
ATOM 622 C C . ARG A 1 88 ? -23.156 -20.995 -8.146 1.00 30.78 88 ARG A C 1
ATOM 623 O O . ARG A 1 88 ? -24.278 -21.302 -7.718 1.00 29.86 88 ARG A O 1
ATOM 631 N N . ARG A 1 89 ? -22.029 -21.425 -7.575 1.00 27.49 89 ARG A N 1
ATOM 632 C CA . ARG A 1 89 ? -22.058 -22.257 -6.372 1.00 28.01 89 ARG A CA 1
ATOM 633 C C . ARG A 1 89 ? -22.874 -21.608 -5.266 1.00 25.41 89 ARG A C 1
ATOM 634 O O . ARG A 1 89 ? -23.578 -22.296 -4.514 1.00 34.43 89 ARG A O 1
ATOM 642 N N . LEU A 1 90 ? -22.804 -20.281 -5.151 1.00 28.28 90 LEU A N 1
ATOM 643 C CA . LEU A 1 90 ? -23.483 -19.540 -4.092 1.00 22.46 90 LEU A CA 1
ATOM 644 C C . LEU A 1 90 ? -24.897 -19.090 -4.469 1.00 32.31 90 LEU A C 1
ATOM 645 O O . LEU A 1 90 ? -25.597 -18.523 -3.622 1.00 34.08 90 LEU A O 1
ATOM 650 N N . GLY A 1 91 ? -25.334 -19.322 -5.705 1.00 26.52 91 GLY A N 1
ATOM 651 C CA . GLY A 1 91 ? -26.626 -18.821 -6.137 1.00 31.27 91 GLY A CA 1
ATOM 652 C C . GLY A 1 91 ? -26.671 -17.335 -6.405 1.00 31.60 91 GLY A C 1
ATOM 653 O O . GLY A 1 91 ? -27.754 -16.733 -6.367 1.00 29.13 91 GLY A O 1
ATOM 654 N N . VAL A 1 92 ? -25.521 -16.725 -6.662 1.00 30.56 92 VAL A N 1
ATOM 655 C CA . VAL A 1 92 ? -25.403 -15.286 -6.870 1.00 26.14 92 VAL A CA 1
ATOM 656 C C . VAL A 1 92 ? -25.447 -15.026 -8.373 1.00 31.50 92 VAL A C 1
ATOM 657 O O . VAL A 1 92 ? -24.734 -15.686 -9.141 1.00 28.15 92 VAL A O 1
ATOM 661 N N . THR A 1 93 ? -26.310 -14.106 -8.807 1.00 26.02 93 THR A N 1
ATOM 662 C CA . THR A 1 93 ? -26.468 -13.818 -10.229 1.00 26.28 93 THR A CA 1
ATOM 663 C C . THR A 1 93 ? -26.128 -12.364 -10.521 1.00 24.12 93 THR A C 1
ATOM 664 O O . THR A 1 93 ? -25.861 -11.560 -9.617 1.00 26.03 93 THR A O 1
ATOM 668 N N . ASP A 1 94 ? -26.200 -12.032 -11.812 1.00 24.10 94 ASP A N 1
ATOM 669 C CA . ASP A 1 94 ? -26.100 -10.646 -12.254 1.00 26.18 94 ASP A CA 1
ATOM 670 C C . ASP A 1 94 ? -27.091 -9.744 -11.528 1.00 26.27 94 ASP A C 1
ATOM 671 O O . ASP A 1 94 ? -26.839 -8.540 -11.392 1.00 28.77 94 ASP A O 1
ATOM 676 N N . LEU A 1 95 ? -28.205 -10.292 -11.033 1.00 24.99 95 LEU A N 1
ATOM 677 C CA . LEU A 1 95 ? -29.124 -9.461 -10.254 1.00 27.13 95 LEU A CA 1
ATOM 678 C C . LEU A 1 95 ? -28.450 -8.859 -9.025 1.00 31.03 95 LEU A C 1
ATOM 679 O O . LEU A 1 95 ? -28.765 -7.727 -8.652 1.00 34.35 95 LEU A O 1
ATOM 684 N N . GLN A 1 96 ? -27.513 -9.580 -8.389 1.00 28.02 96 GLN A N 1
ATOM 685 C CA . GLN A 1 96 ? -26.797 -9.053 -7.231 1.00 26.64 96 GLN A CA 1
ATOM 686 C C . GLN A 1 96 ? -25.350 -8.656 -7.511 1.00 26.99 96 GLN A C 1
ATOM 687 O O . GLN A 1 96 ? -24.803 -7.830 -6.777 1.00 25.82 96 GLN A O 1
ATOM 693 N N . PHE A 1 97 ? -24.723 -9.222 -8.545 1.00 28.96 97 PHE A N 1
ATOM 694 C CA . PHE A 1 97 ? -23.266 -9.213 -8.713 1.00 24.33 97 PHE A CA 1
ATOM 695 C C . PHE A 1 97 ? -23.002 -8.874 -10.182 1.00 29.18 97 PHE A C 1
ATOM 696 O O . PHE A 1 97 ? -23.146 -9.733 -11.063 1.00 23.99 97 PHE A O 1
ATOM 704 N N . ARG A 1 98 ? -22.650 -7.615 -10.451 1.00 26.70 98 ARG A N 1
ATOM 705 C CA . ARG A 1 98 ? -22.429 -7.133 -11.818 1.00 29.42 98 ARG A CA 1
ATOM 706 C C . ARG A 1 98 ? -21.139 -6.325 -11.847 1.00 27.07 98 ARG A C 1
ATOM 707 O O . ARG A 1 98 ? -21.162 -5.088 -11.840 1.00 27.56 98 ARG A O 1
ATOM 715 N N . PRO A 1 99 ? -19.994 -6.989 -11.898 1.00 28.25 99 PRO A N 1
ATOM 716 C CA . PRO A 1 99 ? -18.731 -6.245 -11.935 1.00 28.04 99 PRO A CA 1
ATOM 717 C C . PRO A 1 99 ? -18.585 -5.491 -13.258 1.00 28.01 99 PRO A C 1
ATOM 718 O O . PRO A 1 99 ? -18.984 -5.982 -14.318 1.00 24.23 99 PRO A O 1
ATOM 722 N N . GLU A 1 100 ? -18.045 -4.270 -13.186 1.00 27.14 100 GLU A N 1
ATOM 723 C CA . GLU A 1 100 ? -17.842 -3.446 -14.379 1.00 31.89 100 GLU A CA 1
ATOM 724 C C . GLU A 1 100 ? -16.492 -2.749 -14.311 1.00 29.77 100 GLU A C 1
ATOM 725 O O . GLU A 1 100 ? -15.948 -2.509 -13.232 1.00 34.88 100 GLU A O 1
ATOM 731 N N . VAL A 1 101 ? -15.964 -2.384 -15.479 1.00 29.77 101 VAL A N 1
ATOM 732 C CA . VAL A 1 101 ? -14.778 -1.539 -15.552 1.00 28.80 101 VAL A CA 1
ATOM 733 C C . VAL A 1 101 ? -15.118 -0.279 -16.336 1.00 31.79 101 VAL A C 1
ATOM 734 O O . VAL A 1 101 ? -15.849 -0.323 -17.335 1.00 29.42 101 VAL A O 1
ATOM 738 N N . SER A 1 102 ? -14.592 0.845 -15.872 1.00 26.89 102 SER A N 1
ATOM 739 C CA . SER A 1 102 ? -14.678 2.070 -16.642 1.00 28.29 102 SER A CA 1
ATOM 740 C C . SER A 1 102 ? -13.703 2.018 -17.806 1.00 30.08 102 SER A C 1
ATOM 741 O O . SER A 1 102 ? -12.561 1.583 -17.646 1.00 24.09 102 SER A O 1
ATOM 744 N N . ASP A 1 103 ? -14.162 2.454 -18.987 1.00 21.02 103 ASP A N 1
ATOM 745 C CA . ASP A 1 103 ? -13.269 2.534 -20.136 1.00 20.59 103 ASP A CA 1
ATOM 746 C C . ASP A 1 103 ? -12.453 3.819 -20.154 1.00 26.58 103 ASP A C 1
ATOM 747 O O . ASP A 1 103 ? -11.659 4.020 -21.085 1.00 27.47 103 ASP A O 1
ATOM 752 N N . GLY A 1 104 ? -12.624 4.686 -19.160 1.00 26.13 104 GLY A N 1
ATOM 753 C CA . GLY A 1 104 ? -11.832 5.891 -19.059 1.00 23.73 104 GLY A CA 1
ATOM 754 C C . GLY A 1 104 ? -12.309 7.033 -19.921 1.00 27.93 104 GLY A C 1
ATOM 755 O O . GLY A 1 104 ? -11.641 8.071 -19.957 1.00 31.03 104 GLY A O 1
ATOM 756 N N . LEU A 1 105 ? -13.437 6.875 -20.622 1.00 22.75 105 LEU A N 1
ATOM 757 C CA . LEU A 1 105 ? -13.937 7.896 -21.536 1.00 23.71 105 LEU A CA 1
ATOM 758 C C . LEU A 1 105 ? -15.417 8.184 -21.345 1.00 25.82 105 LEU A C 1
ATOM 759 O O . LEU A 1 105 ? -15.795 9.340 -21.120 1.00 25.92 105 LEU A O 1
ATOM 764 N N . PHE A 1 106 ? -16.271 7.143 -21.440 1.00 24.65 106 PHE A N 1
ATOM 765 C CA . PHE A 1 106 ? -17.721 7.336 -21.425 1.00 23.20 106 PHE A CA 1
ATOM 766 C C . PHE A 1 106 ? -18.458 6.372 -20.515 1.00 30.86 106 PHE A C 1
ATOM 767 O O . PHE A 1 106 ? -19.406 6.787 -19.841 1.00 31.90 106 PHE A O 1
ATOM 775 N N . LEU A 1 107 ? -18.065 5.094 -20.489 1.00 28.38 107 LEU A N 1
ATOM 776 C CA . LEU A 1 107 ? -18.935 4.047 -19.984 1.00 27.23 107 LEU A CA 1
ATOM 777 C C . LEU A 1 107 ? -18.241 3.153 -18.977 1.00 30.38 107 LEU A C 1
ATOM 778 O O . LEU A 1 107 ? -17.013 3.010 -18.966 1.00 29.78 107 LEU A O 1
ATOM 783 N N . ARG A 1 108 ? -19.071 2.533 -18.145 1.00 24.41 108 ARG A N 1
ATOM 784 C CA . ARG A 1 108 ? -18.700 1.338 -17.407 1.00 27.18 108 ARG A CA 1
ATOM 785 C C . ARG A 1 108 ? -19.191 0.134 -18.200 1.00 29.49 108 ARG A C 1
ATOM 786 O O . ARG A 1 108 ? -20.371 0.068 -18.563 1.00 26.78 108 ARG A O 1
ATOM 794 N N . LEU A 1 109 ? -18.278 -0.796 -18.484 1.00 30.20 109 LEU A N 1
ATOM 795 C CA . LEU A 1 109 ? -18.567 -2.015 -19.235 1.00 26.22 109 LEU A CA 1
ATOM 796 C C . LEU A 1 109 ? -18.825 -3.182 -18.283 1.00 25.72 109 LEU A C 1
ATOM 797 O O . LEU A 1 109 ? -17.993 -3.485 -17.418 1.00 25.75 109 LEU A O 1
ATOM 802 N N . ALA A 1 110 ? -19.966 -3.844 -18.448 1.00 25.48 110 ALA A N 1
ATOM 803 C CA . ALA A 1 110 ? -20.323 -4.936 -17.554 1.00 24.57 110 ALA A CA 1
ATOM 804 C C . ALA A 1 110 ? -19.648 -6.227 -18.004 1.00 27.61 110 ALA A C 1
ATOM 805 O O . ALA A 1 110 ? -19.589 -6.541 -19.199 1.00 18.63 110 ALA A O 1
ATOM 807 N N . ILE A 1 111 ? -19.122 -6.964 -17.032 1.00 25.82 111 ILE A N 1
ATOM 808 C CA . ILE A 1 111 ? -18.487 -8.254 -17.268 1.00 24.93 111 ILE A CA 1
ATOM 809 C C . ILE A 1 111 ? -19.522 -9.326 -16.974 1.00 26.12 111 ILE A C 1
ATOM 810 O O . ILE A 1 111 ? -19.829 -9.599 -15.811 1.00 25.13 111 ILE A O 1
ATOM 815 N N . THR A 1 112 ? -20.073 -9.914 -18.033 1.00 26.83 112 THR A N 1
ATOM 816 C CA . THR A 1 112 ? -21.134 -10.902 -17.939 1.00 25.39 112 THR A CA 1
ATOM 817 C C . THR A 1 112 ? -20.763 -12.203 -18.633 1.00 29.13 112 THR A C 1
ATOM 818 O O . THR A 1 112 ? -21.574 -13.132 -18.655 1.00 34.62 112 THR A O 1
ATOM 822 N N . SER A 1 113 ? -19.582 -12.288 -19.221 1.00 26.07 113 SER A N 1
ATOM 823 C CA . SER A 1 113 ? -19.208 -13.461 -19.995 1.00 28.87 113 SER A CA 1
ATOM 824 C C . SER A 1 113 ? -17.704 -13.443 -20.149 1.00 28.65 113 SER A C 1
ATOM 825 O O . SER A 1 113 ? -17.046 -12.439 -19.872 1.00 25.15 113 SER A O 1
ATOM 828 N N . VAL A 1 114 ? -17.165 -14.563 -20.618 1.00 30.33 114 VAL A N 1
ATOM 829 C CA . VAL A 1 114 ? -15.735 -14.604 -20.886 1.00 33.63 114 VAL A CA 1
ATOM 830 C C . VAL A 1 114 ? -15.364 -13.509 -21.888 1.00 32.26 114 VAL A C 1
ATOM 831 O O . VAL A 1 114 ? -14.406 -12.746 -21.690 1.00 28.78 114 VAL A O 1
ATOM 835 N N . ASP A 1 115 ? -16.151 -13.379 -22.962 1.00 30.93 115 ASP A N 1
ATOM 836 C CA . ASP A 1 115 ? -15.803 -12.390 -23.977 1.00 28.67 115 ASP A CA 1
ATOM 837 C C . ASP A 1 115 ? -15.875 -10.965 -23.423 1.00 26.15 115 ASP A C 1
ATOM 838 O O . ASP A 1 115 ? -15.031 -10.122 -23.761 1.00 25.92 115 ASP A O 1
ATOM 843 N N . SER A 1 116 ? -16.835 -10.672 -22.538 1.00 23.91 116 SER A N 1
ATOM 844 C CA . SER A 1 116 ? -16.874 -9.303 -22.020 1.00 23.51 116 SER A CA 1
ATOM 845 C C . SER A 1 116 ? -15.773 -9.062 -20.997 1.00 25.97 116 SER A C 1
ATOM 846 O O . SER A 1 116 ? -15.333 -7.919 -20.814 1.00 21.51 116 SER A O 1
ATOM 849 N N . LEU A 1 117 ? -15.304 -10.107 -20.318 1.00 24.79 117 LEU A N 1
ATOM 850 C CA . LEU A 1 117 ? -14.113 -9.922 -19.496 1.00 27.83 117 LEU A CA 1
ATOM 851 C C . LEU A 1 117 ? -12.909 -9.558 -20.367 1.00 23.46 117 LEU A C 1
ATOM 852 O O . LEU A 1 117 ? -12.141 -8.646 -20.032 1.00 25.24 117 LEU A O 1
ATOM 857 N N . ALA A 1 118 ? -12.743 -10.240 -21.506 1.00 21.94 118 ALA A N 1
ATOM 858 C CA . ALA A 1 118 ? -11.653 -9.901 -22.422 1.00 22.99 118 ALA A CA 1
ATOM 859 C C . ALA A 1 118 ? -11.742 -8.447 -22.881 1.00 25.05 118 ALA A C 1
ATOM 860 O O . ALA A 1 118 ? -10.722 -7.751 -22.973 1.00 24.16 118 ALA A O 1
ATOM 862 N N . CYS A 1 119 ? -12.959 -7.983 -23.188 1.00 24.14 119 CYS A N 1
ATOM 863 C CA . CYS A 1 119 ? -13.175 -6.602 -23.609 1.00 25.22 119 CYS A CA 1
ATOM 864 C C . CYS A 1 119 ? -12.775 -5.622 -22.519 1.00 23.28 119 CYS A C 1
ATOM 865 O O . CYS A 1 119 ? -12.160 -4.580 -22.789 1.00 26.06 119 CYS A O 1
ATOM 868 N N . ALA A 1 120 ? -13.159 -5.919 -21.282 1.00 21.04 120 ALA A N 1
ATOM 869 C CA . ALA A 1 120 ? -12.838 -5.030 -20.180 1.00 24.11 120 ALA A CA 1
ATOM 870 C C . ALA A 1 120 ? -11.328 -4.961 -19.968 1.00 26.92 120 ALA A C 1
ATOM 871 O O . ALA A 1 120 ? -10.764 -3.877 -19.763 1.00 27.73 120 ALA A O 1
ATOM 873 N N . TYR A 1 121 ? -10.661 -6.114 -20.030 1.00 23.63 121 TYR A N 1
ATOM 874 C CA . TYR A 1 121 ? -9.205 -6.164 -19.925 1.00 30.00 121 TYR A CA 1
ATOM 875 C C . TYR A 1 121 ? -8.546 -5.323 -21.022 1.00 27.19 121 TYR A C 1
ATOM 876 O O . TYR A 1 121 ? -7.648 -4.523 -20.751 1.00 27.42 121 TYR A O 1
ATOM 885 N N . ALA A 1 122 ? -8.987 -5.486 -22.272 1.00 31.36 122 ALA A N 1
ATOM 886 C CA . ALA A 1 122 ? -8.446 -4.665 -23.355 1.00 28.00 122 ALA A CA 1
ATOM 887 C C . ALA A 1 122 ? -8.718 -3.183 -23.117 1.00 27.61 122 ALA A C 1
ATOM 888 O O . ALA A 1 122 ? -7.866 -2.335 -23.405 1.00 29.38 122 ALA A O 1
ATOM 890 N N . ALA A 1 123 ? -9.892 -2.841 -22.581 1.00 26.46 123 ALA A N 1
ATOM 891 C CA . ALA A 1 123 ? -10.145 -1.433 -22.261 1.00 28.98 123 ALA A CA 1
ATOM 892 C C . ALA A 1 123 ? -9.135 -0.907 -21.240 1.00 30.95 123 ALA A C 1
ATOM 893 O O . ALA A 1 123 ? -8.649 0.230 -21.348 1.00 25.56 123 ALA A O 1
ATOM 895 N N . VAL A 1 124 ? -8.811 -1.720 -20.237 1.00 29.47 124 VAL A N 1
ATOM 896 C CA . VAL A 1 124 ? -7.882 -1.279 -19.204 1.00 33.40 124 VAL A CA 1
ATOM 897 C C . VAL A 1 124 ? -6.470 -1.192 -19.772 1.00 29.35 124 VAL A C 1
ATOM 898 O O . VAL A 1 124 ? -5.761 -0.201 -19.565 1.00 31.36 124 VAL A O 1
ATOM 902 N N . LEU A 1 125 ? -6.055 -2.216 -20.521 1.00 29.33 125 LEU A N 1
ATOM 903 C CA . LEU A 1 125 ? -4.804 -2.151 -21.275 1.00 27.68 125 LEU A CA 1
ATOM 904 C C . LEU A 1 125 ? -4.696 -0.852 -22.070 1.00 33.35 125 LEU A C 1
ATOM 905 O O . LEU A 1 125 ? -3.675 -0.157 -22.016 1.00 33.08 125 LEU A O 1
ATOM 910 N N . ALA A 1 126 ? -5.748 -0.506 -22.819 1.00 31.85 126 ALA A N 1
ATOM 911 C CA . ALA A 1 126 ? -5.679 0.669 -23.686 1.00 31.94 126 ALA A CA 1
ATOM 912 C C . ALA A 1 126 ? -5.633 1.961 -22.878 1.00 37.01 126 ALA A C 1
ATOM 913 O O . ALA A 1 126 ? -5.073 2.971 -23.332 1.00 36.64 126 ALA A O 1
ATOM 915 N N . GLU A 1 127 ? -6.236 1.958 -21.690 1.00 35.32 127 GLU A N 1
ATOM 916 C CA . GLU A 1 127 ? -6.137 3.122 -20.820 1.00 36.71 127 GLU A CA 1
ATOM 917 C C . GLU A 1 127 ? -4.709 3.322 -20.324 1.00 38.73 127 GLU A C 1
ATOM 918 O O . GLU A 1 127 ? -4.303 4.455 -20.047 1.00 39.45 127 GLU A O 1
ATOM 924 N N . ALA A 1 128 ? -3.932 2.246 -20.225 1.00 35.64 128 ALA A N 1
ATOM 925 C CA . ALA A 1 128 ? -2.516 2.326 -19.900 1.00 40.35 128 ALA A CA 1
ATOM 926 C C . ALA A 1 128 ? -1.633 2.502 -21.134 1.00 41.06 128 ALA A C 1
ATOM 927 O O . ALA A 1 128 ? -0.411 2.369 -21.033 1.00 41.85 128 ALA A O 1
ATOM 929 N N . LYS A 1 129 ? -2.218 2.765 -22.300 1.00 39.76 129 LYS A N 1
ATOM 930 C CA . LYS A 1 129 ? -1.468 2.984 -23.535 1.00 37.11 129 LYS A CA 1
ATOM 931 C C . LYS A 1 129 ? -0.790 1.718 -24.056 1.00 40.91 129 LYS A C 1
ATOM 932 O O . LYS A 1 129 ? 0.074 1.790 -24.951 1.00 42.96 129 LYS A O 1
ATOM 938 N N . ARG A 1 130 ? -1.194 0.548 -23.557 1.00 38.73 130 ARG A N 1
ATOM 939 C CA . ARG A 1 130 ? -0.691 -0.738 -24.056 1.00 40.50 130 ARG A CA 1
ATOM 940 C C . ARG A 1 130 ? -1.573 -1.245 -25.199 1.00 39.96 130 ARG A C 1
ATOM 941 O O . ARG A 1 130 ? -2.185 -2.315 -25.149 1.00 36.80 130 ARG A O 1
ATOM 949 N N . TYR A 1 131 ? -1.613 -0.425 -26.257 1.00 43.09 131 TYR A N 1
ATOM 950 C CA . TYR A 1 131 ? -2.547 -0.653 -27.360 1.00 38.58 131 TYR A CA 1
ATOM 951 C C . TYR A 1 131 ? -2.293 -1.981 -28.059 1.00 40.94 131 TYR A C 1
ATOM 952 O O . TYR A 1 131 ? -3.240 -2.677 -28.450 1.00 40.13 131 TYR A O 1
ATOM 961 N N . GLN A 1 132 ? -1.020 -2.339 -28.245 1.00 41.54 132 GLN A N 1
ATOM 962 C CA . GLN A 1 132 ? -0.681 -3.601 -28.896 1.00 46.76 132 GLN A CA 1
ATOM 963 C C . GLN A 1 132 ? -1.338 -4.783 -28.187 1.00 38.31 132 GLN A C 1
ATOM 964 O O . GLN A 1 132 ? -1.958 -5.640 -28.830 1.00 39.33 132 GLN A O 1
ATOM 970 N N . GLU A 1 133 ? -1.229 -4.837 -26.854 1.00 39.96 133 GLU A N 1
ATOM 971 C CA . GLU A 1 133 ? -1.824 -5.946 -26.103 1.00 38.96 133 GLU A CA 1
ATOM 972 C C . GLU A 1 133 ? -3.345 -5.887 -26.120 1.00 35.35 133 GLU A C 1
ATOM 973 O O . GLU A 1 133 ? -4.011 -6.925 -26.216 1.00 31.74 133 GLU A O 1
ATOM 979 N N . ALA A 1 134 ? -3.912 -4.683 -26.009 1.00 35.05 134 ALA A N 1
ATOM 980 C CA . ALA A 1 134 ? -5.355 -4.526 -26.153 1.00 34.91 134 ALA A CA 1
ATOM 981 C C . ALA A 1 134 ? -5.835 -5.079 -27.495 1.00 34.36 134 ALA A C 1
ATOM 982 O O . ALA A 1 134 ? -6.776 -5.881 -27.552 1.00 34.13 134 ALA A O 1
ATOM 984 N N . ALA A 1 135 ? -5.187 -4.670 -28.591 1.00 31.81 135 ALA A N 1
ATOM 985 C CA . ALA A 1 135 ? -5.641 -5.097 -29.913 1.00 36.84 135 ALA A CA 1
ATOM 986 C C . ALA A 1 135 ? -5.487 -6.599 -30.085 1.00 40.27 135 ALA A C 1
ATOM 987 O O . ALA A 1 135 ? -6.380 -7.262 -30.629 1.00 42.72 135 ALA A O 1
ATOM 989 N N . GLU A 1 136 ? -4.376 -7.161 -29.601 1.00 39.83 136 GLU A N 1
ATOM 990 C CA . GLU A 1 136 ? -4.205 -8.612 -29.653 1.00 47.45 136 GLU A CA 1
ATOM 991 C C . GLU A 1 136 ? -5.327 -9.320 -28.915 1.00 40.91 136 GLU A C 1
ATOM 992 O O . GLU A 1 136 ? -5.854 -10.336 -29.389 1.00 41.06 136 GLU A O 1
ATOM 998 N N . LEU A 1 137 ? -5.710 -8.794 -27.750 1.00 39.54 137 LEU A N 1
ATOM 999 C CA . LEU A 1 137 ? -6.760 -9.430 -26.964 1.00 36.08 137 LEU A CA 1
ATOM 1000 C C . LEU A 1 137 ? -8.106 -9.339 -27.667 1.00 38.29 137 LEU A C 1
ATOM 1001 O O . LEU A 1 137 ? -8.877 -10.305 -27.665 1.00 39.09 137 LEU A O 1
ATOM 1006 N N . LEU A 1 138 ? -8.424 -8.176 -28.242 1.00 37.35 138 LEU A N 1
ATOM 1007 C CA . LEU A 1 138 ? -9.643 -8.078 -29.040 1.00 40.78 138 LEU A CA 1
ATOM 1008 C C . LEU A 1 138 ? -9.555 -8.982 -30.262 1.00 42.81 138 LEU A C 1
ATOM 1009 O O . LEU A 1 138 ? -10.512 -9.696 -30.578 1.00 35.09 138 LEU A O 1
ATOM 1014 N N . ASP A 1 139 ? -8.402 -8.975 -30.952 1.00 37.68 139 ASP A N 1
ATOM 1015 C CA . ASP A 1 139 ? -8.254 -9.806 -32.147 1.00 47.56 139 ASP A CA 1
ATOM 1016 C C . ASP A 1 139 ? -8.552 -11.260 -31.833 1.00 42.86 139 ASP A C 1
ATOM 1017 O O . ASP A 1 139 ? -9.289 -11.924 -32.570 1.00 45.72 139 ASP A O 1
ATOM 1022 N N . ALA A 1 140 ? -8.015 -11.757 -30.719 1.00 47.16 140 ALA A N 1
ATOM 1023 C CA . ALA A 1 140 ? -8.158 -13.139 -30.292 1.00 41.60 140 ALA A CA 1
ATOM 1024 C C . ALA A 1 140 ? -9.510 -13.438 -29.649 1.00 46.31 140 ALA A C 1
ATOM 1025 O O . ALA A 1 140 ? -9.666 -14.505 -29.047 1.00 54.08 140 ALA A O 1
ATOM 1027 N N . THR A 1 141 ? -10.498 -12.553 -29.763 1.00 49.72 141 THR A N 1
ATOM 1028 C CA . THR A 1 141 ? -11.759 -12.770 -29.054 1.00 50.58 141 THR A CA 1
ATOM 1029 C C . THR A 1 141 ? -12.870 -13.303 -29.965 1.00 60.47 141 THR A C 1
ATOM 1030 O O . THR A 1 141 ? -13.353 -14.425 -29.763 1.00 65.91 141 THR A O 1
ATOM 1034 N N . ASP A 1 142 ? -13.302 -12.513 -30.945 1.00 59.97 142 ASP A N 1
ATOM 1035 C CA . ASP A 1 142 ? -14.181 -12.979 -32.014 1.00 62.40 142 ASP A C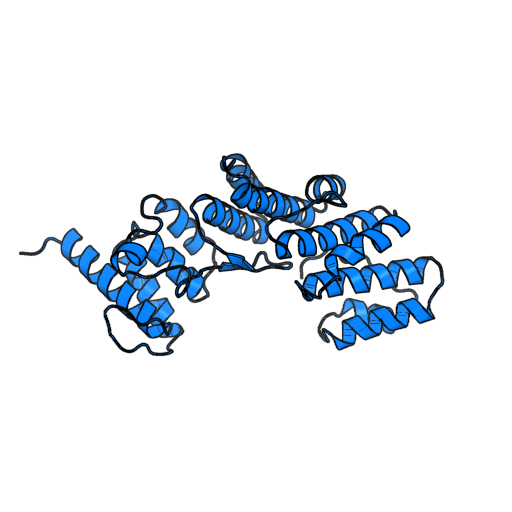A 1
ATOM 1036 C C . ASP A 1 142 ? -15.389 -13.798 -31.532 1.00 65.54 142 ASP A C 1
ATOM 1037 O O . ASP A 1 142 ? -15.533 -14.969 -31.883 1.00 60.74 142 ASP A O 1
ATOM 1042 N N . PRO A 1 143 ? -16.297 -13.191 -30.766 1.00 58.07 143 PRO A N 1
ATOM 1043 C CA . PRO A 1 143 ? -17.469 -13.944 -30.301 1.00 53.57 143 PRO A CA 1
ATOM 1044 C C . PRO A 1 143 ? -18.310 -14.441 -31.471 1.00 54.03 143 PRO A C 1
ATOM 1045 O O . PRO A 1 143 ? -18.441 -13.783 -32.512 1.00 51.08 143 PRO A O 1
ATOM 1049 N N . ARG A 1 144 ? -18.865 -15.639 -31.291 1.00 60.99 144 ARG A N 1
ATOM 1050 C CA . ARG A 1 144 ? -19.811 -16.169 -32.265 1.00 60.73 144 ARG A CA 1
ATOM 1051 C C . ARG A 1 144 ? -21.159 -15.465 -32.146 1.00 52.36 144 ARG A C 1
ATOM 1052 O O . ARG A 1 144 ? -21.881 -15.321 -33.140 1.00 44.01 144 ARG A O 1
ATOM 1060 N N . HIS A 1 145 ? -21.498 -14.994 -30.955 1.00 46.27 145 HIS A N 1
ATOM 1061 C CA . HIS A 1 145 ? -22.786 -14.334 -30.806 1.00 47.97 145 HIS A CA 1
ATOM 1062 C C . HIS A 1 145 ? -22.631 -12.813 -30.947 1.00 37.29 145 HIS A C 1
ATOM 1063 O O . HIS A 1 145 ? -21.685 -12.226 -30.409 1.00 33.07 145 HIS A O 1
ATOM 1070 N N . PRO A 1 146 ? -23.564 -12.195 -31.677 1.00 32.24 146 PRO A N 1
ATOM 1071 C CA . PRO A 1 146 ? -23.449 -10.755 -31.959 1.00 30.20 146 PRO A CA 1
ATOM 1072 C C . PRO A 1 146 ? -23.531 -9.865 -30.732 1.00 30.93 146 PRO A C 1
ATOM 1073 O O . PRO A 1 146 ? -22.981 -8.752 -30.767 1.00 25.16 146 PRO A O 1
ATOM 1077 N N . PHE A 1 147 ? -24.207 -10.299 -29.658 1.00 30.04 147 PHE A N 1
ATOM 1078 C CA . PHE A 1 147 ? -24.347 -9.432 -28.488 1.00 27.20 147 PHE A CA 1
ATOM 1079 C C . PHE A 1 147 ? -22.982 -9.090 -27.910 1.00 28.51 147 PHE A C 1
ATOM 1080 O O . PHE A 1 147 ? -22.635 -7.912 -27.747 1.00 28.58 147 PHE A O 1
ATOM 1088 N N . ASP A 1 148 ? -22.166 -10.104 -27.640 1.00 26.23 148 ASP A N 1
ATOM 1089 C CA . ASP A 1 148 ? -20.828 -9.820 -27.146 1.00 26.11 148 ASP A CA 1
ATOM 1090 C C . ASP A 1 148 ? -19.933 -9.190 -28.213 1.00 27.12 148 ASP A C 1
ATOM 1091 O O . ASP A 1 148 ? -19.042 -8.398 -27.874 1.00 26.21 148 ASP A O 1
ATOM 1096 N N . ALA A 1 149 ? -20.134 -9.512 -29.498 1.00 26.48 149 ALA A N 1
ATOM 1097 C CA . ALA A 1 149 ? -19.303 -8.883 -30.521 1.00 24.98 149 ALA A CA 1
ATOM 1098 C C . ALA A 1 149 ? -19.493 -7.369 -30.574 1.00 22.45 149 ALA A C 1
ATOM 1099 O O . ALA A 1 149 ? -18.588 -6.663 -31.038 1.00 23.93 149 ALA A O 1
ATOM 1101 N N . GLU A 1 150 ? -20.648 -6.858 -30.133 1.00 24.35 150 GLU A N 1
ATOM 1102 C CA . GLU A 1 150 ? -20.858 -5.411 -30.045 1.00 25.45 150 GLU A CA 1
ATOM 1103 C C . GLU A 1 150 ? -19.879 -4.768 -29.069 1.00 24.73 150 GLU A C 1
ATOM 1104 O O . GLU A 1 150 ? -19.434 -3.630 -29.272 1.00 27.43 150 GLU A O 1
ATOM 1110 N N . LEU A 1 151 ? -19.600 -5.441 -27.962 1.00 24.55 151 LEU A N 1
ATOM 1111 C CA . LEU A 1 151 ? -18.617 -4.908 -27.031 1.00 22.59 151 LEU A CA 1
ATOM 1112 C C . LEU A 1 151 ? -17.220 -4.937 -27.650 1.00 22.36 151 LEU A C 1
ATOM 1113 O O . LEU A 1 151 ? -16.417 -4.018 -27.439 1.00 20.14 151 LEU A O 1
ATOM 1118 N N . VAL A 1 152 ? -16.911 -5.970 -28.439 1.00 21.27 152 VAL A N 1
ATOM 1119 C CA . VAL A 1 152 ? -15.610 -6.004 -29.116 1.00 26.59 152 VAL A CA 1
ATOM 1120 C C . VAL A 1 152 ? -15.465 -4.802 -30.048 1.00 25.96 152 VAL A C 1
ATOM 1121 O O . VAL A 1 152 ? -14.458 -4.079 -30.015 1.00 26.76 152 VAL A O 1
ATOM 1125 N N . SER A 1 153 ? -16.480 -4.575 -30.889 1.00 23.99 153 SER A N 1
ATOM 1126 C CA . SER A 1 153 ? -16.487 -3.428 -31.791 1.00 25.04 153 SER A CA 1
ATOM 1127 C C . SER A 1 153 ? -16.345 -2.123 -31.025 1.00 24.65 153 SER A C 1
ATOM 1128 O O . SER A 1 153 ? -15.589 -1.237 -31.434 1.00 23.50 153 SER A O 1
ATOM 1131 N N . TYR A 1 154 ? -17.065 -1.980 -29.909 1.00 25.25 154 TYR A N 1
ATOM 1132 C CA . TYR A 1 154 ? -16.989 -0.732 -29.156 1.00 24.11 154 TYR A CA 1
ATOM 1133 C C . TYR A 1 154 ? -15.583 -0.515 -28.603 1.00 22.27 154 TYR A C 1
ATOM 1134 O O . TYR A 1 154 ? -15.023 0.581 -28.715 1.00 24.26 154 TYR A O 1
ATOM 1143 N N . VAL A 1 155 ? -14.985 -1.547 -28.000 1.00 19.73 155 VAL A N 1
ATOM 1144 C CA . VAL A 1 155 ? -13.677 -1.315 -27.376 1.00 25.28 155 VAL A CA 1
ATOM 1145 C C . VAL A 1 155 ? -12.591 -1.166 -28.445 1.00 25.31 155 VAL A C 1
ATOM 1146 O O . VAL A 1 155 ? -11.631 -0.407 -28.261 1.00 25.01 155 VAL A O 1
ATOM 1150 N N . ARG A 1 156 ? -12.754 -1.810 -29.606 1.00 23.09 156 ARG A N 1
ATOM 1151 C CA . ARG A 1 156 ? -11.863 -1.500 -30.719 1.00 28.06 156 ARG A CA 1
ATOM 1152 C C . ARG A 1 156 ? -11.997 -0.034 -31.133 1.00 29.99 156 ARG A C 1
ATOM 1153 O O . ARG A 1 156 ? -10.992 0.631 -31.408 1.00 28.40 156 ARG A O 1
ATOM 1161 N N . GLY A 1 157 ? -13.229 0.500 -31.137 1.00 26.33 157 GLY A N 1
ATOM 1162 C CA . GLY A 1 157 ? -13.411 1.922 -31.390 1.00 21.17 157 GLY A CA 1
ATOM 1163 C C . GLY A 1 157 ? -12.733 2.807 -30.362 1.00 25.48 157 GLY A C 1
ATOM 1164 O O . GLY A 1 157 ? -12.153 3.840 -30.710 1.00 27.84 157 GLY A O 1
ATOM 1165 N N . VAL A 1 158 ? -12.826 2.439 -29.078 1.00 23.00 158 VAL A N 1
ATOM 1166 C CA . VAL A 1 158 ? -12.126 3.174 -28.023 1.00 22.20 158 VAL A CA 1
ATOM 1167 C C . VAL A 1 158 ? -10.629 3.163 -28.280 1.00 26.85 158 VAL A C 1
ATOM 1168 O O . VAL A 1 158 ? -9.929 4.163 -28.075 1.00 31.02 158 VAL A O 1
ATOM 1172 N N . LEU A 1 159 ? -10.108 2.014 -28.686 1.00 26.22 159 LEU A N 1
ATOM 1173 C CA . LEU A 1 159 ? -8.703 1.922 -29.045 1.00 30.29 159 LEU A CA 1
ATOM 1174 C C . LEU A 1 159 ? -8.370 2.885 -30.186 1.00 32.04 159 LEU A C 1
ATOM 1175 O O . LEU A 1 159 ? -7.411 3.663 -30.108 1.00 30.32 159 LEU A O 1
ATOM 1180 N N . TYR A 1 160 ? -9.171 2.863 -31.251 1.00 27.53 160 TYR A N 1
ATOM 1181 C CA . TYR A 1 160 ? -8.963 3.809 -32.344 1.00 29.68 160 TYR A CA 1
ATOM 1182 C C . TYR A 1 160 ? -9.109 5.249 -31.865 1.00 30.52 160 TYR A C 1
ATOM 1183 O O . TYR A 1 160 ? -8.304 6.119 -32.225 1.00 31.17 160 TYR A O 1
ATOM 1192 N N . PHE A 1 161 ? -10.125 5.523 -31.048 1.00 25.70 161 PHE A N 1
ATOM 1193 C CA . PHE A 1 161 ? -10.300 6.877 -30.531 1.00 23.84 161 PHE A CA 1
ATOM 1194 C C . PHE A 1 161 ? -9.070 7.331 -29.743 1.00 33.52 161 PHE A C 1
ATOM 1195 O O . PHE A 1 161 ? -8.616 8.479 -29.878 1.00 28.13 161 PHE A O 1
ATOM 1203 N N . ARG A 1 162 ? -8.523 6.439 -28.910 1.00 34.63 162 ARG A N 1
ATOM 1204 C CA . ARG A 1 162 ? -7.407 6.797 -28.032 1.00 30.27 162 ARG A CA 1
ATOM 1205 C C . ARG A 1 162 ? -6.133 7.082 -28.821 1.00 36.11 162 ARG A C 1
ATOM 1206 O O . ARG A 1 162 ? -5.304 7.881 -28.372 1.00 33.26 162 ARG A O 1
ATOM 1214 N N . THR A 1 163 ? -5.961 6.449 -29.986 1.00 30.00 163 THR A N 1
ATOM 1215 C CA . THR A 1 163 ? -4.833 6.701 -30.871 1.00 33.15 163 THR A CA 1
ATOM 1216 C C . THR A 1 163 ? -5.192 7.629 -32.040 1.00 36.76 163 THR A C 1
ATOM 1217 O O . THR A 1 163 ? -4.470 7.663 -33.044 1.00 38.52 163 THR A O 1
ATOM 1221 N N . LYS A 1 164 ? -6.303 8.361 -31.935 1.00 34.01 164 LYS A N 1
ATOM 1222 C CA . LYS A 1 164 ? -6.656 9.449 -32.858 1.00 34.94 164 LYS A CA 1
ATOM 1223 C C . LYS A 1 164 ? -6.753 8.983 -34.313 1.00 33.14 164 LYS A C 1
ATOM 1224 O O . LYS A 1 164 ? -6.510 9.754 -35.246 1.00 37.53 164 LYS A O 1
ATOM 1230 N N . ARG A 1 165 ? -7.148 7.727 -34.512 1.00 33.60 165 ARG A N 1
ATOM 1231 C CA . ARG A 1 165 ? -7.339 7.140 -35.838 1.00 35.02 165 ARG A CA 1
ATOM 1232 C C . ARG A 1 165 ? -8.789 7.354 -36.278 1.00 29.74 165 ARG A C 1
ATOM 1233 O O . ARG A 1 165 ? -9.651 6.477 -36.169 1.00 31.49 165 ARG A O 1
ATOM 1241 N N . TRP A 1 166 ? -9.062 8.550 -36.801 1.00 27.94 166 TRP A N 1
ATOM 1242 C CA . TRP A 1 166 ? -10.456 8.960 -36.981 1.00 29.87 166 TRP A CA 1
ATOM 1243 C C . TRP A 1 166 ? -11.212 8.116 -38.007 1.00 30.96 166 TRP A C 1
ATOM 1244 O O . TRP A 1 166 ? -12.366 7.732 -37.732 1.00 28.11 166 TRP A O 1
ATOM 1255 N N . PRO A 1 167 ? -10.668 7.815 -39.189 1.00 28.67 167 PRO A N 1
ATOM 1256 C CA . PRO A 1 167 ? -11.408 6.919 -40.098 1.00 32.24 167 PRO A CA 1
ATOM 1257 C C . PRO A 1 167 ? -11.729 5.567 -39.478 1.00 28.64 167 PRO A C 1
ATOM 1258 O O . PRO A 1 167 ? -12.813 5.027 -39.724 1.00 28.08 167 PRO A O 1
ATOM 1262 N N . ASP A 1 168 ? -10.819 5.013 -38.669 1.00 29.76 168 ASP A N 1
ATOM 1263 C CA . ASP A 1 168 ? -11.084 3.738 -38.004 1.00 24.44 168 ASP A CA 1
ATOM 1264 C C . ASP A 1 168 ? -12.192 3.887 -36.965 1.00 29.53 168 ASP A C 1
ATOM 1265 O O . ASP A 1 168 ? -13.022 2.983 -36.798 1.00 30.68 168 ASP A O 1
ATOM 1270 N N . VAL A 1 169 ? -12.218 5.017 -36.257 1.00 20.09 169 VAL A N 1
ATOM 1271 C CA . VAL A 1 169 ? -13.319 5.295 -35.338 1.00 24.38 169 VAL A CA 1
ATOM 1272 C C . VAL A 1 169 ? -14.639 5.262 -36.091 1.00 26.50 169 VAL A C 1
ATOM 1273 O O . VAL A 1 169 ? -15.607 4.629 -35.652 1.00 23.43 169 VAL A O 1
ATOM 1277 N N . LEU A 1 170 ? -14.680 5.918 -37.260 1.00 23.17 170 LEU A N 1
ATOM 1278 C CA . LEU A 1 170 ? -15.905 5.961 -38.055 1.00 25.05 170 LEU A CA 1
ATOM 1279 C C . LEU A 1 170 ? -16.296 4.584 -38.571 1.00 21.33 170 LEU A C 1
ATOM 1280 O O . LEU A 1 170 ? -17.486 4.298 -38.734 1.00 20.26 170 LEU A O 1
ATOM 1285 N N . ALA A 1 171 ? -15.318 3.732 -38.878 1.00 23.15 171 ALA A N 1
ATOM 1286 C CA . ALA A 1 171 ? -15.648 2.369 -39.298 1.00 26.17 171 ALA A CA 1
ATOM 1287 C C . ALA A 1 171 ? -16.273 1.561 -38.164 1.00 23.86 171 ALA A C 1
ATOM 1288 O O . ALA A 1 171 ? -17.088 0.675 -38.416 1.00 28.12 171 ALA A O 1
ATOM 1290 N N . GLN A 1 172 ? -15.918 1.848 -36.916 1.00 24.59 172 GLN A N 1
ATOM 1291 C CA . GLN A 1 172 ? -16.460 1.088 -35.792 1.00 24.23 172 GLN A CA 1
ATOM 1292 C C . GLN A 1 172 ? -17.875 1.511 -35.427 1.00 26.89 172 GLN A C 1
ATOM 1293 O O . GLN A 1 172 ? -18.614 0.719 -34.837 1.00 24.00 172 GLN A O 1
ATOM 1299 N N . PHE A 1 173 ? -18.261 2.749 -35.745 1.00 23.78 173 PHE A N 1
ATOM 1300 C CA . PHE A 1 173 ? -19.514 3.339 -35.277 1.00 25.23 173 PHE A CA 1
ATOM 1301 C C . PHE A 1 173 ? -20.234 3.955 -36.471 1.00 26.05 173 PHE A C 1
ATOM 1302 O O . PHE A 1 173 ? -20.347 5.180 -36.591 1.00 25.33 173 PHE A O 1
ATOM 1310 N N . PRO A 1 174 ? -20.705 3.128 -37.394 1.00 26.12 174 PRO A N 1
ATOM 1311 C CA . PRO A 1 174 ? -21.414 3.667 -38.556 1.00 25.18 174 PRO A CA 1
ATOM 1312 C C . PRO A 1 174 ? -22.740 4.290 -38.146 1.00 30.38 174 PRO A C 1
ATOM 1313 O O . PRO A 1 174 ? -23.378 3.892 -37.161 1.00 19.37 174 PRO A O 1
ATOM 1317 N N . GLU A 1 175 ? -23.133 5.301 -38.909 1.00 27.86 175 GLU A N 1
ATOM 1318 C CA . GLU A 1 175 ? -24.398 5.981 -38.686 1.00 37.12 175 GLU A CA 1
ATOM 1319 C C . GLU A 1 175 ? -25.570 5.014 -38.881 1.00 36.86 175 GLU A C 1
ATOM 1320 O O . GLU A 1 175 ? -25.470 3.998 -39.578 1.00 33.99 175 GLU A O 1
ATOM 1326 N N . ALA A 1 176 ? -26.693 5.343 -38.249 1.00 42.62 176 ALA A N 1
ATOM 1327 C CA . ALA A 1 176 ? -27.959 4.666 -38.516 1.00 47.49 176 ALA A CA 1
ATOM 1328 C C . ALA A 1 176 ? -27.799 3.152 -38.397 1.00 47.45 176 ALA A C 1
ATOM 1329 O O . ALA A 1 176 ? -28.149 2.384 -39.294 1.00 49.20 176 ALA A O 1
ATOM 1331 N N . THR A 1 177 ? -27.232 2.724 -37.276 1.00 45.48 177 THR A N 1
ATOM 1332 C CA . THR A 1 177 ? -26.979 1.314 -37.022 1.00 43.78 177 THR A CA 1
ATOM 1333 C C . THR A 1 177 ? -27.627 0.933 -35.705 1.00 40.53 177 THR A C 1
ATOM 1334 O O . THR A 1 177 ? -27.491 1.655 -34.711 1.00 40.81 177 THR A O 1
ATOM 1338 N N . GLN A 1 178 ? -28.364 -0.169 -35.707 1.00 37.94 178 GLN A N 1
ATOM 1339 C CA . GLN A 1 178 ? -29.021 -0.627 -34.493 1.00 38.86 178 GLN A CA 1
ATOM 1340 C C . GLN A 1 178 ? -28.018 -1.377 -33.623 1.00 36.32 178 GLN A C 1
ATOM 1341 O O . GLN A 1 178 ? -27.286 -2.257 -34.099 1.00 29.14 178 GLN A O 1
ATOM 1347 N N . TRP A 1 179 ? -27.960 -1.001 -32.356 1.00 29.52 179 TRP A N 1
ATOM 1348 C CA . TRP A 1 179 ? -27.144 -1.696 -31.376 1.00 27.02 179 TRP A CA 1
ATOM 1349 C C . TRP A 1 179 ? -28.063 -2.331 -30.346 1.00 25.89 179 TRP A C 1
ATOM 1350 O O . TRP A 1 179 ? -29.065 -1.732 -29.943 1.00 25.71 179 TRP A O 1
ATOM 1361 N N . ARG A 1 180 ? -27.729 -3.547 -29.927 1.00 22.20 180 ARG A N 1
ATOM 1362 C CA . ARG A 1 180 ? -28.457 -4.153 -28.814 1.00 21.49 180 ARG A CA 1
ATOM 1363 C C . ARG A 1 180 ? -28.149 -3.453 -27.491 1.00 22.31 180 ARG A C 1
ATOM 1364 O O . ARG A 1 180 ? -29.015 -3.392 -26.608 1.00 23.73 180 ARG A O 1
ATOM 1372 N N . HIS A 1 181 ? -26.920 -2.940 -27.333 1.00 23.34 181 HIS A N 1
ATOM 1373 C CA . HIS A 1 181 ? -26.544 -2.102 -26.196 1.00 23.23 181 HIS A CA 1
ATOM 1374 C C . HIS A 1 181 ? -26.790 -0.641 -26.556 1.00 27.42 181 HIS A C 1
ATOM 1375 O O . HIS A 1 181 ? -25.978 -0.055 -27.298 1.00 23.92 181 HIS A O 1
ATOM 1382 N N . PRO A 1 182 ? -27.828 0.007 -26.024 1.00 23.99 182 PRO A N 1
ATOM 1383 C CA . PRO A 1 182 ? -28.009 1.444 -26.316 1.00 26.31 182 PRO A CA 1
ATOM 1384 C C . PRO A 1 182 ? -26.830 2.313 -25.912 1.00 25.16 182 PRO A C 1
ATOM 1385 O O . PRO A 1 182 ? -26.557 3.315 -26.589 1.00 20.77 182 PRO A O 1
ATOM 1389 N N . GLU A 1 183 ? -26.160 2.001 -24.795 1.00 17.90 183 GLU A N 1
ATOM 1390 C CA . GLU A 1 183 ? -25.096 2.883 -24.323 1.00 25.60 183 GLU A CA 1
ATOM 1391 C C . GLU A 1 183 ? -23.877 2.815 -25.236 1.00 23.93 183 GLU A C 1
ATOM 1392 O O . GLU A 1 183 ? -23.187 3.827 -25.421 1.00 24.83 183 GLU A O 1
ATOM 1398 N N . LEU A 1 184 ? -23.573 1.631 -25.787 1.00 20.59 184 LEU A N 1
ATOM 1399 C CA . LEU A 1 184 ? -22.468 1.533 -26.734 1.00 22.68 184 LEU A CA 1
ATOM 1400 C C . LEU A 1 184 ? -22.733 2.396 -27.962 1.00 26.19 184 LEU A C 1
ATOM 1401 O O . LEU A 1 184 ? -21.818 3.046 -28.481 1.00 22.62 184 LEU A O 1
ATOM 1406 N N . LYS A 1 185 ? -23.982 2.417 -28.441 1.00 23.48 185 LYS A N 1
ATOM 1407 C CA . LYS A 1 185 ? -24.303 3.251 -29.592 1.00 24.67 185 LYS A CA 1
ATOM 1408 C C . LYS A 1 185 ? -24.093 4.730 -29.272 1.00 28.22 185 LYS A C 1
ATOM 1409 O O . LYS A 1 185 ? -23.474 5.467 -30.060 1.00 23.65 185 LYS A O 1
ATOM 1415 N N . ALA A 1 186 ? -24.568 5.170 -28.098 1.00 23.74 186 ALA A N 1
ATOM 1416 C CA . ALA A 1 186 ? -24.498 6.582 -27.721 1.00 26.00 186 ALA A CA 1
ATOM 1417 C C . ALA A 1 186 ? -23.056 7.050 -27.592 1.00 26.09 186 ALA A C 1
ATOM 1418 O O . ALA A 1 186 ? -22.682 8.114 -28.107 1.00 24.44 186 ALA A O 1
ATOM 1420 N N . ALA A 1 187 ? -22.236 6.284 -26.875 1.00 22.91 187 ALA A N 1
ATOM 1421 C CA . ALA A 1 187 ? -20.838 6.662 -26.728 1.00 23.49 187 ALA A CA 1
ATOM 1422 C C . ALA A 1 187 ? -20.107 6.545 -28.061 1.00 23.42 187 ALA A C 1
ATOM 1423 O O . ALA A 1 187 ? -19.266 7.392 -28.394 1.00 21.07 187 ALA A O 1
ATOM 1425 N N . GLY A 1 188 ? -20.407 5.496 -28.829 1.00 20.88 188 GLY A N 1
ATOM 1426 C CA . GLY A 1 188 ? -19.854 5.390 -30.174 1.00 22.17 188 GLY A CA 1
ATOM 1427 C C . GLY A 1 188 ? -20.168 6.605 -31.028 1.00 21.63 188 GLY A C 1
ATOM 1428 O O . GLY A 1 188 ? -19.322 7.082 -31.788 1.00 19.71 188 GLY A O 1
ATOM 1429 N N . ALA A 1 189 ? -21.385 7.143 -30.900 1.00 23.48 189 ALA A N 1
ATOM 1430 C CA . ALA A 1 189 ? -21.739 8.323 -31.694 1.00 23.68 189 ALA A CA 1
ATOM 1431 C C . ALA A 1 189 ? -20.952 9.552 -31.245 1.00 26.84 189 ALA A C 1
ATOM 1432 O O . ALA A 1 189 ? -20.546 10.372 -32.081 1.00 21.33 189 ALA A O 1
ATOM 1434 N N . ALA A 1 190 ? -20.718 9.692 -29.933 1.00 21.86 190 ALA A N 1
ATOM 1435 C CA . ALA A 1 190 ? -19.891 10.792 -29.450 1.00 22.88 190 ALA A CA 1
ATOM 1436 C C . ALA A 1 190 ? -18.475 10.707 -30.025 1.00 24.99 190 ALA A C 1
ATOM 1437 O O . ALA A 1 190 ? -17.894 11.727 -30.414 1.00 21.86 190 ALA A O 1
ATOM 1439 N N . MET A 1 191 ? -17.914 9.497 -30.102 1.00 19.47 191 MET A N 1
ATOM 1440 C CA . MET A 1 191 ? -16.592 9.341 -30.690 1.00 26.92 191 MET A CA 1
ATOM 1441 C C . MET A 1 191 ? -16.625 9.623 -32.195 1.00 24.85 191 MET A C 1
ATOM 1442 O O . MET A 1 191 ? -15.719 10.274 -32.721 1.00 27.20 191 MET A O 1
ATOM 1447 N N . ALA A 1 192 ? -17.654 9.139 -32.897 1.00 22.41 192 ALA A N 1
ATOM 1448 C CA . ALA A 1 192 ? -17.821 9.461 -34.319 1.00 26.71 192 ALA A CA 1
ATOM 1449 C C . ALA A 1 192 ? -18.018 10.963 -34.539 1.00 25.67 192 ALA A C 1
ATOM 1450 O O . ALA A 1 192 ? -17.446 11.544 -35.477 1.00 23.82 192 ALA A O 1
ATOM 1452 N N . THR A 1 193 ? -18.831 11.609 -33.690 1.00 23.84 193 THR A N 1
ATOM 1453 C CA . THR A 1 193 ? -19.010 13.057 -33.796 1.00 20.13 193 THR A CA 1
ATOM 1454 C C . THR A 1 193 ? -17.668 13.776 -33.667 1.00 24.14 193 THR A C 1
ATOM 1455 O O . THR A 1 193 ? -17.353 14.674 -34.457 1.00 20.45 193 THR A O 1
ATOM 1459 N N . THR A 1 194 ? -16.849 13.352 -32.701 1.00 22.43 194 THR A N 1
ATOM 1460 C CA . THR A 1 194 ? -15.515 13.918 -32.504 1.00 26.70 194 THR A CA 1
ATOM 1461 C C . THR A 1 194 ? -14.620 13.666 -33.709 1.00 28.18 194 THR A C 1
ATOM 1462 O O . THR A 1 194 ? -13.890 14.562 -34.160 1.00 22.57 194 THR A O 1
ATOM 1466 N N . ALA A 1 195 ? -14.636 12.432 -34.215 1.00 23.50 195 ALA A N 1
ATOM 1467 C CA . ALA A 1 195 ? -13.862 12.112 -35.408 1.00 27.79 195 ALA A CA 1
ATOM 1468 C C . ALA A 1 195 ? -14.264 13.013 -36.575 1.00 27.81 195 ALA A C 1
ATOM 1469 O O . ALA A 1 195 ? -13.406 13.629 -37.218 1.00 23.70 195 ALA A O 1
ATOM 1471 N N . LEU A 1 196 ? -15.575 13.140 -36.832 1.00 24.23 196 LEU A N 1
ATOM 1472 C CA . LEU A 1 196 ? -16.034 13.954 -37.956 1.00 20.31 196 LEU A CA 1
ATOM 1473 C C . LEU A 1 196 ? -15.620 15.411 -37.781 1.00 24.14 196 LEU A C 1
ATOM 1474 O O . LEU A 1 196 ? -15.093 16.039 -38.711 1.00 24.56 196 LEU A O 1
ATOM 1479 N N . ALA A 1 197 ? -15.848 15.969 -36.589 1.00 22.06 197 ALA A N 1
ATOM 1480 C CA . ALA A 1 197 ? -15.424 17.342 -36.329 1.00 23.24 197 ALA A CA 1
ATOM 1481 C C . ALA A 1 197 ? -13.925 17.515 -36.558 1.00 26.35 197 ALA A C 1
ATOM 1482 O O . ALA A 1 197 ? -13.491 18.548 -37.077 1.00 25.14 197 ALA A O 1
ATOM 1484 N N . SER A 1 198 ? -13.113 16.533 -36.135 1.00 23.73 198 SER A N 1
ATOM 1485 C CA . SER A 1 198 ? -11.674 16.636 -36.325 1.00 23.92 198 SER A CA 1
ATOM 1486 C C . SER A 1 198 ? -11.315 16.670 -37.799 1.00 28.73 198 SER A C 1
ATOM 1487 O O . SER A 1 198 ? -10.338 17.318 -38.184 1.00 21.84 198 SER A O 1
ATOM 1490 N N . LEU A 1 199 ? -12.089 15.975 -38.628 1.00 21.46 199 LEU A N 1
ATOM 1491 C CA . LEU A 1 199 ? -11.890 15.949 -40.071 1.00 23.97 199 LEU A CA 1
ATOM 1492 C C . LEU A 1 199 ? -12.491 17.164 -40.784 1.00 24.20 199 LEU A C 1
ATOM 1493 O O . LEU A 1 199 ? -12.345 17.274 -42.005 1.00 25.52 199 LEU A O 1
ATOM 1498 N N . GLY A 1 200 ? -13.164 18.070 -40.066 1.00 26.24 200 GLY A N 1
ATOM 1499 C CA . GLY A 1 200 ? -13.724 19.272 -40.658 1.00 21.71 200 GLY A CA 1
ATOM 1500 C C . GLY A 1 200 ? -15.018 19.057 -41.397 1.00 24.83 200 GLY A C 1
ATOM 1501 O O . GLY A 1 200 ? -15.454 19.948 -42.147 1.00 22.90 200 GLY A O 1
ATOM 1502 N N . VAL A 1 201 ? -15.629 17.887 -41.237 1.00 25.03 201 VAL A N 1
ATOM 1503 C CA . VAL A 1 201 ? -16.927 17.582 -41.878 1.00 24.10 201 VAL A CA 1
ATOM 1504 C C . VAL A 1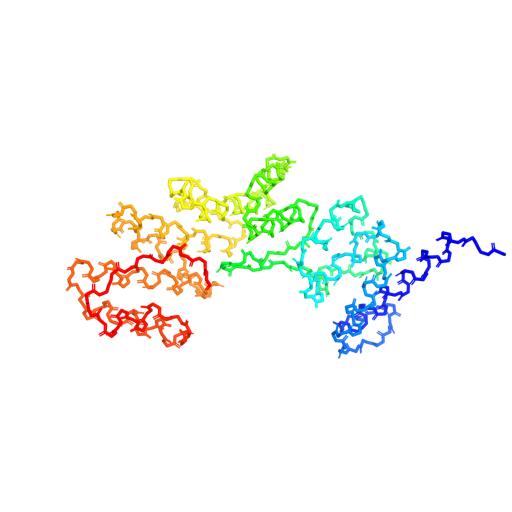 201 ? -17.998 18.001 -40.882 1.00 26.68 201 VAL A C 1
ATOM 1505 O O . VAL A 1 201 ? -18.628 17.182 -40.198 1.00 23.59 201 VAL A O 1
ATOM 1509 N N . PHE A 1 202 ? -18.204 19.322 -40.779 1.00 21.71 202 PHE A N 1
ATOM 1510 C CA . PHE A 1 202 ? -18.943 19.882 -39.639 1.00 28.39 202 PHE A CA 1
ATOM 1511 C C . PHE A 1 202 ? -20.419 19.504 -39.666 1.00 23.68 202 PHE A C 1
ATOM 1512 O O . PHE A 1 202 ? -21.010 19.223 -38.616 1.00 24.94 202 PHE A O 1
ATOM 1520 N N . GLU A 1 203 ? -21.038 19.517 -40.852 1.00 24.08 203 GLU A N 1
ATOM 1521 C CA . GLU A 1 203 ? -22.470 19.247 -40.944 1.00 26.09 203 GLU A CA 1
ATOM 1522 C C . GLU A 1 203 ? -22.778 17.814 -40.532 1.00 24.81 203 GLU A C 1
ATOM 1523 O O . GLU A 1 203 ? -23.787 17.559 -39.863 1.00 21.97 203 GLU A O 1
ATOM 1529 N N . GLU A 1 204 ? -21.933 16.864 -40.941 1.00 19.79 204 GLU A N 1
ATOM 1530 C CA . GLU A 1 204 ? -22.145 15.485 -40.523 1.00 24.92 204 GLU A CA 1
ATOM 1531 C C . GLU A 1 204 ? -21.826 15.305 -39.047 1.00 19.88 204 GLU A C 1
ATOM 1532 O O . GLU A 1 204 ? -22.501 14.532 -38.358 1.00 21.62 204 GLU A O 1
ATOM 1538 N N . ALA A 1 205 ? -20.808 16.005 -38.537 1.00 19.20 205 ALA A N 1
ATOM 1539 C CA . ALA A 1 205 ? -20.538 15.935 -37.105 1.00 20.73 205 ALA A CA 1
ATOM 1540 C C . ALA A 1 205 ? -21.775 16.360 -36.325 1.00 23.64 205 ALA A C 1
ATOM 1541 O O . ALA A 1 205 ? -22.232 15.653 -35.416 1.00 21.57 205 ALA A O 1
ATOM 1543 N N . PHE A 1 206 ? -22.353 17.500 -36.716 1.00 24.68 206 PHE A N 1
ATOM 1544 C CA . PHE A 1 206 ? -23.555 18.013 -36.074 1.00 23.61 206 PHE A CA 1
ATOM 1545 C C . PHE A 1 206 ? -24.649 16.965 -36.069 1.00 28.82 206 PHE A C 1
ATOM 1546 O O . PHE A 1 206 ? -25.277 16.715 -35.032 1.00 23.66 206 PHE A O 1
ATOM 1554 N N . ARG A 1 207 ? -24.891 16.337 -37.226 1.00 22.80 207 ARG A N 1
ATOM 1555 C CA . ARG A 1 207 ? -25.951 15.342 -37.306 1.00 20.78 207 ARG A CA 1
ATOM 1556 C C . ARG A 1 207 ? -25.623 14.115 -36.459 1.00 26.72 207 ARG A C 1
ATOM 1557 O O . ARG A 1 207 ? -26.467 13.654 -35.683 1.00 27.11 207 ARG A O 1
ATOM 1565 N N . ARG A 1 208 ? -24.394 13.578 -36.564 1.00 23.20 208 ARG A N 1
ATOM 1566 C CA . ARG A 1 208 ? -24.099 12.364 -35.805 1.00 25.26 208 ARG A CA 1
ATOM 1567 C C . ARG A 1 208 ? -24.261 12.600 -34.314 1.00 25.75 208 ARG A C 1
ATOM 1568 O O . ARG A 1 208 ? -24.507 11.651 -33.560 1.00 26.67 208 ARG A O 1
ATOM 1576 N N . ALA A 1 209 ? -24.092 13.853 -33.866 1.00 24.98 209 ALA A N 1
ATOM 1577 C CA . ALA A 1 209 ? -24.081 14.115 -32.429 1.00 27.65 209 ALA A CA 1
ATOM 1578 C C . ALA A 1 209 ? -25.420 13.756 -31.801 1.00 23.26 209 ALA A C 1
ATOM 1579 O O . ALA A 1 209 ? -25.475 13.373 -30.628 1.00 26.51 209 ALA A O 1
ATOM 1581 N N . GLN A 1 210 ? -26.500 13.855 -32.578 1.00 27.91 210 GLN A N 1
ATOM 1582 C CA . GLN A 1 210 ? -27.840 13.633 -32.044 1.00 33.00 210 GLN A CA 1
ATOM 1583 C C . GLN A 1 210 ? -27.986 12.236 -31.438 1.00 30.03 210 GLN A C 1
ATOM 1584 O O . GLN A 1 210 ? -28.675 12.072 -30.423 1.00 28.13 210 GLN A O 1
ATOM 1590 N N . GLU A 1 211 ? -27.315 11.222 -32.024 1.00 32.53 211 GLU A N 1
ATOM 1591 C CA . GLU A 1 211 ? -27.375 9.852 -31.493 1.00 26.79 211 GLU A CA 1
ATOM 1592 C C . GLU A 1 211 ? -26.727 9.756 -30.116 1.00 30.14 211 GLU A C 1
ATOM 1593 O O . GLU A 1 211 ? -27.100 8.890 -29.309 1.00 26.42 211 GLU A O 1
ATOM 1599 N N . ALA A 1 212 ? -25.745 10.616 -29.834 1.00 21.60 212 ALA A N 1
ATOM 1600 C CA . ALA A 1 212 ? -25.158 10.679 -28.497 1.00 25.34 212 ALA A CA 1
ATOM 1601 C C . ALA A 1 212 ? -26.000 11.499 -27.528 1.00 24.43 212 ALA A C 1
ATOM 1602 O O . ALA A 1 212 ? -25.772 11.427 -26.316 1.00 27.86 212 ALA A O 1
ATOM 1604 N N . ILE A 1 213 ? -26.940 12.291 -28.029 1.00 27.60 213 ILE A N 1
ATOM 1605 C CA . ILE A 1 213 ? -27.728 13.187 -27.191 1.00 31.81 213 ILE A CA 1
ATOM 1606 C C . ILE A 1 213 ? -29.081 12.580 -26.828 1.00 32.01 213 ILE A C 1
ATOM 1607 O O . ILE A 1 213 ? -29.564 12.759 -25.708 1.00 29.31 213 ILE A O 1
ATOM 1612 N N . GLU A 1 214 ? -29.677 11.838 -27.755 1.00 27.37 214 GLU A N 1
ATOM 1613 C CA . GLU A 1 214 ? -31.061 11.402 -27.628 1.00 37.94 214 GLU A CA 1
ATOM 1614 C C . GLU A 1 214 ? -31.267 10.520 -26.396 1.00 34.25 214 GLU A C 1
ATOM 1615 O O . GLU A 1 214 ? -30.563 9.531 -26.192 1.00 30.11 214 GLU A O 1
ATOM 1621 N N . GLY A 1 215 ? -32.239 10.889 -25.569 1.00 34.23 215 GLY A N 1
ATOM 1622 C CA . GLY A 1 215 ? -32.534 10.145 -24.367 1.00 29.26 215 GLY A CA 1
ATOM 1623 C C . GLY A 1 215 ? -31.590 10.383 -23.209 1.00 32.47 215 GLY A C 1
ATOM 1624 O O . GLY A 1 215 ? -31.818 9.821 -22.129 1.00 32.05 215 GLY A O 1
ATOM 1625 N N . ASP A 1 216 ? -30.543 11.194 -23.388 1.00 31.44 216 ASP A N 1
ATOM 1626 C CA . ASP A 1 216 ? -29.551 11.434 -22.336 1.00 29.32 216 ASP A CA 1
ATOM 1627 C C . ASP A 1 2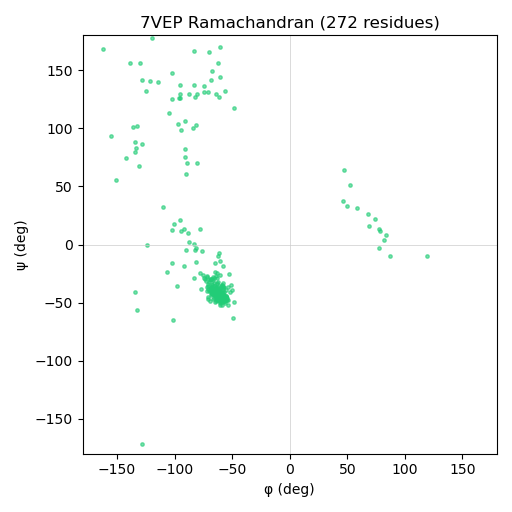16 ? -29.127 10.114 -21.692 1.00 30.89 216 ASP A C 1
ATOM 1628 O O . ASP A 1 216 ? -28.893 10.030 -20.481 1.00 26.02 216 ASP A O 1
ATOM 1633 N N . ARG A 1 217 ? -29.026 9.072 -22.530 1.00 27.95 217 ARG A N 1
ATOM 1634 C CA . ARG A 1 217 ? -28.681 7.737 -22.052 1.00 29.58 217 ARG A CA 1
ATOM 1635 C C . ARG A 1 217 ? -27.310 7.717 -21.397 1.00 30.74 217 ARG A C 1
ATOM 1636 O O . ARG A 1 217 ? -27.110 7.054 -20.374 1.00 33.59 217 ARG A O 1
ATOM 1644 N N . VAL A 1 218 ? -26.347 8.412 -21.988 1.00 28.07 218 VAL A N 1
ATOM 1645 C CA . VAL A 1 218 ? -24.981 8.455 -21.479 1.00 23.70 218 VAL A CA 1
ATOM 1646 C C . VAL A 1 218 ? -24.623 9.928 -21.370 1.00 28.27 218 VAL A C 1
ATOM 1647 O O . VAL A 1 218 ? -24.056 10.493 -22.318 1.00 23.99 218 VAL A O 1
ATOM 1651 N N . PRO A 1 219 ? -24.945 10.588 -20.251 1.00 30.88 219 PRO A N 1
ATOM 1652 C CA . PRO A 1 219 ? -24.779 12.056 -20.188 1.00 27.75 219 PRO A CA 1
ATOM 1653 C C . PRO A 1 219 ? -23.405 12.546 -20.604 1.00 22.85 219 PRO A C 1
ATOM 1654 O O . PRO A 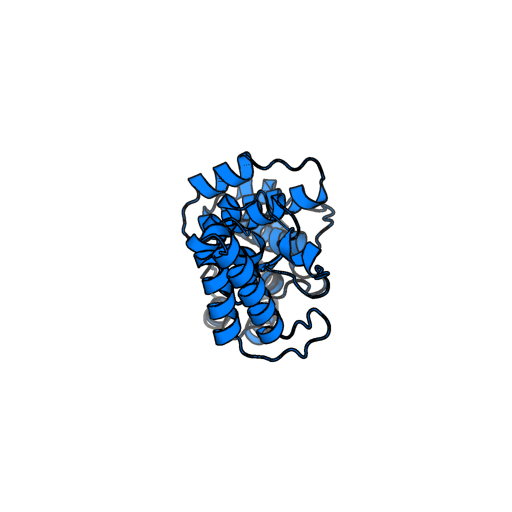1 219 ? -23.312 13.625 -21.200 1.00 27.18 219 PRO A O 1
ATOM 1658 N N . GLY A 1 220 ? -22.332 11.800 -20.319 1.00 27.49 220 GLY A N 1
ATOM 1659 C CA . GLY A 1 220 ? -21.003 12.255 -20.717 1.00 23.23 220 GLY A CA 1
ATOM 1660 C C . GLY A 1 220 ? -20.818 12.250 -22.226 1.00 27.91 220 GLY A C 1
ATOM 1661 O O . GLY A 1 220 ? -20.139 13.117 -22.785 1.00 27.87 220 GLY A O 1
ATOM 1662 N N . ALA A 1 221 ? -21.431 11.283 -22.910 1.00 23.37 221 ALA A N 1
ATOM 1663 C CA . ALA A 1 221 ? -21.426 11.311 -24.369 1.00 24.14 221 ALA A CA 1
ATOM 1664 C C . ALA A 1 221 ? -22.209 12.510 -24.885 1.00 25.05 221 ALA A C 1
ATOM 1665 O O . ALA A 1 221 ? -21.773 13.194 -25.824 1.00 23.45 221 ALA A O 1
ATOM 1667 N N . ALA A 1 222 ? -23.363 12.784 -24.268 1.00 19.47 222 ALA A N 1
ATOM 1668 C CA . ALA A 1 222 ? -24.211 13.887 -24.703 1.00 23.68 222 ALA A CA 1
ATOM 1669 C C . ALA A 1 222 ? -23.502 15.222 -24.538 1.00 21.13 222 ALA A C 1
ATOM 1670 O O . ALA A 1 222 ? -23.629 16.110 -25.391 1.00 20.30 222 ALA A O 1
ATOM 1672 N N . ASN A 1 223 ? -22.757 15.382 -23.437 1.00 19.55 223 ASN A N 1
ATOM 1673 C CA . ASN A 1 223 ? -21.989 16.601 -23.223 1.00 22.95 223 ASN A CA 1
ATOM 1674 C C . ASN A 1 223 ? -20.975 16.802 -24.338 1.00 24.74 223 ASN A C 1
ATOM 1675 O O . ASN A 1 223 ? -20.915 17.876 -24.948 1.00 23.48 223 ASN A O 1
ATOM 1680 N N . ILE A 1 224 ? -20.183 15.766 -24.636 1.00 21.37 224 ILE A N 1
ATOM 1681 C CA . ILE A 1 224 ? -19.229 15.875 -25.735 1.00 25.39 224 ILE A CA 1
ATOM 1682 C C . ILE A 1 224 ? -19.954 16.260 -27.016 1.00 23.94 224 ILE A C 1
ATOM 1683 O O . ILE A 1 224 ? -19.526 17.171 -27.742 1.00 24.09 224 ILE A O 1
ATOM 1688 N N . ALA A 1 225 ? -21.082 15.593 -27.295 1.00 21.95 225 ALA A N 1
ATOM 1689 C CA . ALA A 1 225 ? -21.832 15.860 -28.518 1.00 20.48 225 ALA A CA 1
ATOM 1690 C C . ALA A 1 225 ? -22.404 17.277 -28.539 1.00 27.48 225 ALA A C 1
ATOM 1691 O O . ALA A 1 225 ? -22.369 17.951 -29.583 1.00 20.50 225 ALA A O 1
ATOM 1693 N N . LEU A 1 226 ? -22.962 17.740 -27.406 1.00 21.64 226 LEU A N 1
ATOM 1694 C CA . LEU A 1 226 ? -23.527 19.090 -27.378 1.00 23.81 226 LEU A CA 1
ATOM 1695 C C . LEU A 1 226 ? -22.431 20.130 -27.508 1.00 18.02 226 LEU A C 1
ATOM 1696 O O . LEU A 1 226 ? -22.581 21.113 -28.233 1.00 20.99 226 LEU A O 1
ATOM 1701 N N . TYR A 1 227 ? -21.316 19.922 -26.820 1.00 23.18 227 TYR A N 1
ATOM 1702 C CA . TYR A 1 227 ? -20.170 20.803 -26.995 1.00 25.35 227 TYR A CA 1
ATOM 1703 C C . TYR A 1 227 ? -19.750 20.868 -28.456 1.00 24.85 227 TYR A C 1
ATOM 1704 O O . TYR A 1 227 ? -19.509 21.955 -29.001 1.00 19.84 227 TYR A O 1
ATOM 1713 N N . THR A 1 228 ? -19.644 19.701 -29.110 1.00 22.12 228 THR A N 1
ATOM 1714 C CA . THR A 1 228 ? -19.199 19.696 -30.505 1.00 22.44 228 THR A CA 1
ATOM 1715 C C . THR A 1 228 ? -20.217 20.387 -31.408 1.00 22.38 228 THR A C 1
ATOM 1716 O O . THR A 1 228 ? -19.837 21.103 -32.344 1.00 21.42 228 THR A O 1
ATOM 1720 N N . GLN A 1 229 ? -21.519 20.232 -31.121 1.00 19.27 229 GLN A N 1
ATOM 1721 C CA . GLN A 1 229 ? -22.521 21.001 -31.877 1.00 22.30 229 GLN A CA 1
ATOM 1722 C C . GLN A 1 229 ? -22.335 22.507 -31.659 1.00 17.15 229 GLN A C 1
ATOM 1723 O O . GLN A 1 229 ? -22.551 23.307 -32.574 1.00 21.35 229 GLN A O 1
ATOM 1729 N N . GLY A 1 230 ? -21.962 22.912 -30.443 1.00 17.18 230 GLY A N 1
ATOM 1730 C CA . GLY A 1 230 ? -21.667 24.321 -30.209 1.00 24.50 230 GLY A CA 1
ATOM 1731 C C . GLY A 1 230 ? -20.519 24.824 -31.064 1.00 25.28 230 GLY A C 1
ATOM 1732 O O . GLY A 1 230 ? -20.571 25.926 -31.616 1.00 25.19 230 GLY A O 1
ATOM 1733 N N . MET A 1 231 ? -19.454 24.031 -31.169 1.00 27.32 231 MET A N 1
ATOM 1734 C CA . MET A 1 231 ? -18.355 24.405 -32.044 1.00 27.99 231 MET A CA 1
ATOM 1735 C C . MET A 1 231 ? -18.815 24.493 -33.494 1.00 30.12 231 MET A C 1
ATOM 1736 O O . MET A 1 231 ? -18.428 25.420 -34.215 1.00 24.64 231 MET A O 1
ATOM 1741 N N . CYS A 1 232 ? -19.637 23.537 -33.948 1.00 21.13 232 CYS A N 1
ATOM 1742 C CA . CYS A 1 232 ? -20.108 23.604 -35.331 1.00 24.34 232 CYS A CA 1
ATOM 1743 C C . CYS A 1 232 ? -20.879 24.893 -35.556 1.00 26.83 232 CYS A C 1
ATOM 1744 O O . CYS A 1 232 ? -20.653 25.602 -36.545 1.00 28.38 232 CYS A O 1
ATOM 1747 N N . LEU A 1 233 ? -21.784 25.224 -34.626 1.00 26.04 233 LEU A N 1
ATOM 1748 C CA . LEU A 1 233 ? -22.550 26.460 -34.736 1.00 24.05 233 LEU A CA 1
ATOM 1749 C C . LEU A 1 233 ? -21.615 27.660 -34.730 1.00 30.32 233 LEU A C 1
ATOM 1750 O O . LEU A 1 233 ? -21.776 28.594 -35.532 1.00 23.95 233 LEU A O 1
ATOM 1755 N N . ARG A 1 234 ? -20.614 27.642 -33.845 1.00 23.36 234 ARG A N 1
ATOM 1756 C CA . ARG A 1 234 ? -19.644 28.734 -33.816 1.00 29.20 234 ARG A CA 1
ATOM 1757 C C . ARG A 1 234 ? -18.927 28.858 -35.153 1.00 28.51 234 ARG A C 1
ATOM 1758 O O . ARG A 1 234 ? -18.716 29.967 -35.655 1.00 27.41 234 ARG A O 1
ATOM 1766 N N . HIS A 1 235 ? -18.571 27.726 -35.757 1.00 29.14 235 HIS A N 1
ATOM 1767 C CA . HIS A 1 235 ? -17.857 27.744 -37.033 1.00 30.55 235 HIS A CA 1
ATOM 1768 C C . HIS A 1 235 ? -18.655 28.447 -38.137 1.00 29.13 235 HIS A C 1
ATOM 1769 O O . HIS A 1 235 ? -18.072 29.115 -38.999 1.00 31.14 235 HIS A O 1
ATOM 1776 N N . VAL A 1 236 ? -19.982 28.301 -38.147 1.00 24.80 236 VAL A N 1
ATOM 1777 C CA . VAL A 1 236 ? -20.780 28.933 -39.200 1.00 28.12 236 VAL A CA 1
ATOM 1778 C C . VAL A 1 236 ? -21.318 30.287 -38.760 1.00 29.07 236 VAL A C 1
ATOM 1779 O O . VAL A 1 236 ? -22.192 30.852 -39.428 1.00 27.89 236 VAL A O 1
ATOM 1783 N N . GLY A 1 237 ? -20.816 30.812 -37.639 1.00 25.94 237 GLY A N 1
ATOM 1784 C CA . GLY A 1 237 ? -21.194 32.139 -37.193 1.00 23.44 237 GLY A CA 1
ATOM 1785 C C . GLY A 1 237 ? -22.482 32.223 -36.401 1.00 29.75 237 GLY A C 1
ATOM 1786 O O . GLY A 1 237 ? -22.946 33.333 -36.109 1.00 28.78 237 GLY A O 1
ATOM 1787 N N . ARG A 1 238 ? -23.082 31.093 -36.027 1.00 30.94 238 ARG A N 1
ATOM 1788 C CA . ARG A 1 238 ? -24.326 31.125 -35.249 1.00 29.88 238 ARG A CA 1
ATOM 1789 C C . ARG A 1 238 ? -23.987 31.159 -33.760 1.00 26.04 238 ARG A C 1
ATOM 1790 O O . ARG A 1 238 ? -24.198 30.207 -33.002 1.00 27.21 238 ARG A O 1
ATOM 1798 N N . GLU A 1 239 ? -23.443 32.307 -33.351 1.00 26.10 239 GLU A N 1
ATOM 1799 C CA . GLU A 1 239 ? -22.816 32.409 -32.034 1.00 29.75 239 GLU A CA 1
ATOM 1800 C C . GLU A 1 239 ? -23.833 32.294 -30.898 1.00 21.99 239 GLU A C 1
ATOM 1801 O O . GLU A 1 239 ? -23.568 31.634 -29.887 1.00 25.30 239 GLU A O 1
ATOM 1807 N N . GLU A 1 240 ? -24.995 32.930 -31.025 1.00 23.91 240 GLU A N 1
ATOM 1808 C CA . GLU A 1 240 ? -25.946 32.862 -29.923 1.00 27.81 240 GLU A CA 1
ATOM 1809 C C . GLU A 1 240 ? -26.371 31.423 -29.656 1.00 24.51 240 GLU A C 1
ATOM 1810 O O . GLU A 1 240 ? -26.448 30.992 -28.503 1.00 24.22 240 GLU A O 1
ATOM 1816 N N . GLU A 1 241 ? -26.643 30.659 -30.712 1.00 29.20 241 GLU A N 1
ATOM 1817 C CA . GLU A 1 241 ? -27.019 29.267 -30.513 1.00 29.88 241 GLU A CA 1
ATOM 1818 C C . GLU A 1 241 ? -25.850 28.458 -29.963 1.00 25.35 241 GLU A C 1
ATOM 1819 O O . GLU A 1 241 ? -26.038 27.595 -29.092 1.00 23.26 241 GLU A O 1
ATOM 1825 N N . ALA A 1 242 ? -24.632 28.736 -30.438 1.00 22.16 242 ALA A N 1
ATOM 1826 C CA . ALA A 1 242 ? -23.453 28.105 -29.853 1.00 23.43 242 ALA A CA 1
ATOM 1827 C C . ALA A 1 242 ? -23.419 28.337 -28.349 1.00 22.89 242 ALA A C 1
ATOM 1828 O O . ALA A 1 242 ? -23.191 27.413 -27.566 1.00 21.83 242 ALA A O 1
ATOM 1830 N N . VAL A 1 243 ? -23.670 29.574 -27.924 1.00 23.89 243 VAL A N 1
ATOM 1831 C CA . VAL A 1 243 ? -23.593 29.886 -26.500 1.00 22.91 243 VAL A CA 1
ATOM 1832 C C . VAL A 1 243 ? -24.635 29.087 -25.724 1.00 26.91 243 VAL A C 1
ATOM 1833 O O . VAL A 1 243 ? -24.355 28.581 -24.627 1.00 26.54 243 VAL A O 1
ATOM 1837 N N . GLU A 1 244 ? -25.845 28.949 -26.280 1.00 21.11 244 GLU A N 1
ATOM 1838 C CA . GLU A 1 244 ? -26.884 28.177 -25.597 1.00 24.06 244 GLU A CA 1
ATOM 1839 C C . GLU A 1 244 ? -26.407 26.756 -25.299 1.00 23.50 244 GLU A C 1
ATOM 1840 O O . GLU A 1 244 ? -26.557 26.256 -24.175 1.00 21.47 244 GLU A O 1
ATOM 1846 N N . LEU A 1 245 ? -25.837 26.081 -26.300 1.00 17.69 245 LEU A N 1
ATOM 1847 C CA . LEU A 1 245 ? -25.410 24.702 -26.083 1.00 19.05 245 LEU A CA 1
ATOM 1848 C C . LEU A 1 245 ? -24.237 24.627 -25.111 1.00 21.37 245 LEU A C 1
ATOM 1849 O O . LEU A 1 245 ? -24.167 23.705 -24.289 1.00 20.87 245 LEU A O 1
ATOM 1854 N N . LEU A 1 246 ? -23.282 25.563 -25.220 1.00 19.24 246 LEU A N 1
ATOM 1855 C CA . LEU A 1 246 ? -22.120 25.560 -24.330 1.00 23.94 246 LEU A CA 1
ATOM 1856 C C . LEU A 1 246 ? -22.525 25.840 -22.885 1.00 22.97 246 LEU A C 1
ATOM 1857 O O . LEU A 1 246 ? -21.997 25.219 -21.956 1.00 28.08 246 LEU A O 1
ATOM 1862 N N . ARG A 1 247 ? -23.455 26.775 -22.669 1.00 21.14 247 ARG A N 1
ATOM 1863 C CA . ARG A 1 247 ? -23.968 26.977 -21.311 1.00 26.60 247 ARG A CA 1
ATOM 1864 C C . ARG A 1 247 ? -24.708 25.744 -20.822 1.00 29.39 247 ARG A C 1
ATOM 1865 O O . ARG A 1 247 ? -24.627 25.385 -19.640 1.00 30.30 247 ARG A O 1
ATOM 1873 N N . ARG A 1 248 ? -25.461 25.107 -21.717 1.00 22.25 248 ARG A N 1
ATOM 1874 C CA . ARG A 1 248 ? -26.146 23.873 -21.373 1.00 28.09 248 ARG A CA 1
ATOM 1875 C C . ARG A 1 248 ? -25.162 22.837 -20.847 1.00 26.61 248 ARG A C 1
ATOM 1876 O O . ARG A 1 248 ? -25.416 22.183 -19.828 1.00 28.60 248 ARG A O 1
ATOM 1884 N N . VAL A 1 249 ? -24.021 22.683 -21.523 1.00 24.43 249 VAL A N 1
ATOM 1885 C CA . VAL A 1 249 ? -23.053 21.671 -21.103 1.00 32.48 249 VAL A CA 1
ATOM 1886 C C . VAL A 1 249 ? -22.387 22.084 -19.788 1.00 34.97 249 VAL A C 1
ATOM 1887 O O . VAL A 1 249 ? -22.277 21.282 -18.849 1.00 27.58 249 VAL A O 1
ATOM 1891 N N . TYR A 1 250 ? -21.941 23.350 -19.699 1.00 31.14 250 TYR A N 1
ATOM 1892 C CA . TYR A 1 250 ? -21.322 23.824 -18.465 1.00 34.14 250 TYR A CA 1
ATOM 1893 C C . TYR A 1 250 ? -22.271 23.668 -17.287 1.00 32.69 250 TYR A C 1
ATOM 1894 O O . TYR A 1 250 ? -21.852 23.292 -16.190 1.00 28.92 250 TYR A O 1
ATOM 1903 N N . SER A 1 251 ? -23.562 23.925 -17.500 1.00 30.79 251 SER A N 1
ATOM 1904 C CA . SER A 1 251 ? -24.516 23.709 -16.421 1.00 27.38 251 SER A CA 1
ATOM 1905 C C . SER A 1 251 ? -24.674 22.225 -16.105 1.00 35.64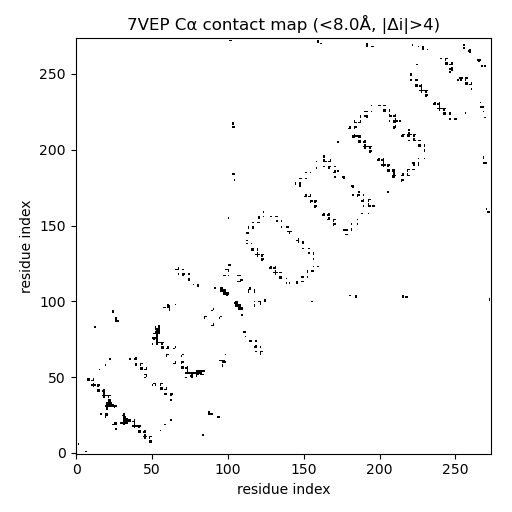 251 SER A C 1
ATOM 1906 O O . SER A 1 251 ? -24.819 21.852 -14.932 1.00 36.28 251 SER A O 1
ATOM 1909 N N . ARG A 1 252 ? -24.629 21.356 -17.131 1.00 31.70 252 ARG A N 1
ATOM 1910 C CA . ARG A 1 252 ? -24.722 19.916 -16.875 1.00 31.27 252 ARG A CA 1
ATOM 1911 C C . ARG A 1 252 ? -23.499 19.376 -16.147 1.00 31.96 252 ARG A C 1
ATOM 1912 O O . ARG A 1 252 ? -23.607 18.395 -15.401 1.00 31.87 252 ARG A O 1
ATOM 1920 N N . ASP A 1 253 ? -22.334 19.987 -16.351 1.00 32.20 253 ASP A N 1
ATOM 1921 C CA . ASP A 1 253 ? -21.085 19.426 -15.835 1.00 28.71 253 ASP A CA 1
ATOM 1922 C C . ASP A 1 253 ? -20.110 20.601 -15.681 1.00 33.38 253 ASP A C 1
ATOM 1923 O O . ASP A 1 253 ? -19.429 20.985 -16.633 1.00 33.50 253 ASP A O 1
ATOM 1928 N N . ALA A 1 254 ? -20.079 21.171 -14.473 1.00 37.66 254 ALA A N 1
ATOM 1929 C CA . ALA A 1 254 ? -19.251 22.343 -14.206 1.00 37.25 254 ALA A CA 1
ATOM 1930 C C . ALA A 1 254 ? -17.760 22.051 -14.340 1.00 46.58 254 ALA A C 1
ATOM 1931 O O . ALA A 1 254 ? -16.965 22.993 -14.456 1.00 46.60 254 ALA A O 1
ATOM 1933 N N . LYS A 1 255 ? -17.360 20.775 -14.345 1.00 43.57 255 LYS A N 1
ATOM 1934 C CA . LYS A 1 255 ? -15.969 20.404 -14.567 1.00 42.52 255 LYS A CA 1
ATOM 1935 C C . LYS A 1 255 ? -15.629 20.248 -16.038 1.00 45.82 255 LYS A C 1
ATOM 1936 O O . LYS A 1 255 ? -14.495 19.887 -16.358 1.00 44.59 255 LYS A O 1
ATOM 1942 N N . PHE A 1 256 ? -16.583 20.492 -16.941 1.00 44.27 256 PHE A N 1
A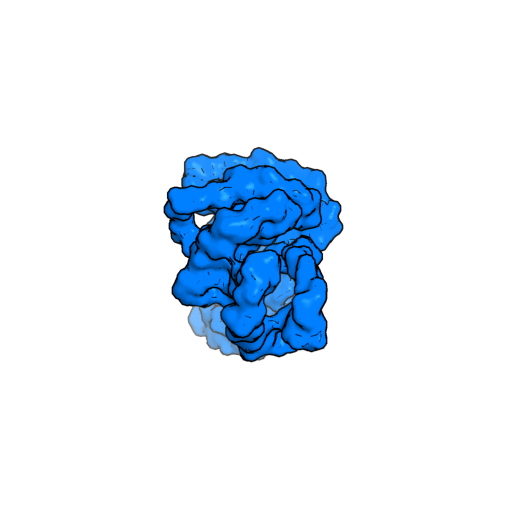TOM 1943 C CA . PHE A 1 256 ? -16.335 20.405 -18.382 1.00 38.41 256 PHE A CA 1
ATOM 1944 C C . PHE A 1 256 ? -15.647 21.696 -18.836 1.00 44.84 256 PHE A C 1
ATOM 1945 O O . PHE A 1 256 ? -16.210 22.537 -19.546 1.00 43.10 256 PHE A O 1
ATOM 1953 N N . THR A 1 257 ? -14.391 21.833 -18.410 1.00 42.57 257 THR A N 1
ATOM 1954 C CA . THR A 1 257 ? -13.655 23.082 -18.599 1.00 48.92 257 THR A CA 1
ATOM 1955 C C . THR A 1 257 ? -13.688 23.632 -20.023 1.00 44.36 257 THR A C 1
ATOM 1956 O O . THR A 1 257 ? -13.769 24.864 -20.166 1.00 43.59 257 THR A O 1
ATOM 1960 N N . PRO A 1 258 ? -13.604 22.825 -21.092 1.00 40.29 258 PRO A N 1
ATOM 1961 C CA . PRO A 1 258 ? -13.610 23.415 -22.449 1.00 36.04 258 PRO A CA 1
ATOM 1962 C C 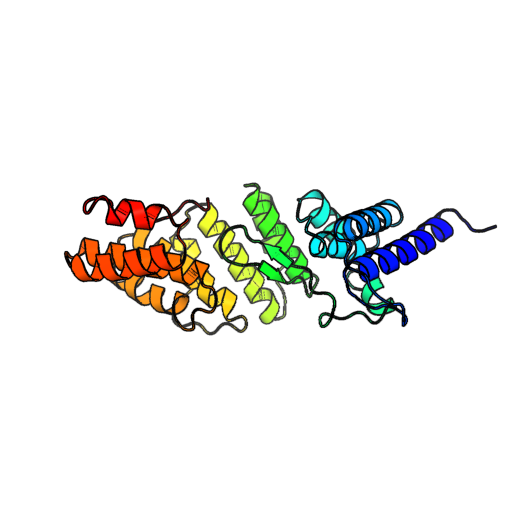. PRO A 1 258 ? -14.854 24.244 -22.744 1.00 38.54 258 PRO A C 1
ATOM 1963 O O . PRO A 1 258 ? -14.773 25.215 -23.511 1.00 37.78 258 PRO A O 1
ATOM 1967 N N . ALA A 1 259 ? -16.011 23.865 -22.184 1.00 38.95 259 ALA A N 1
ATOM 1968 C CA . ALA A 1 259 ? -17.224 24.659 -22.356 1.00 36.86 259 ALA A CA 1
ATOM 1969 C C . ALA A 1 259 ? -17.068 26.039 -21.722 1.00 36.47 259 ALA A C 1
ATOM 1970 O O . ALA A 1 259 ? -17.438 27.053 -22.325 1.00 30.60 259 ALA A O 1
ATOM 1972 N N . ARG A 1 260 ? -16.509 26.101 -20.506 1.00 39.87 260 ARG A N 1
ATOM 1973 C CA . ARG A 1 260 ? -16.237 27.403 -19.897 1.00 43.33 260 ARG A CA 1
ATOM 1974 C C . ARG A 1 260 ? -15.236 28.206 -20.722 1.00 35.36 260 ARG A C 1
ATOM 1975 O O . ARG A 1 260 ? -15.413 29.415 -20.917 1.00 39.69 260 ARG A O 1
ATOM 1983 N N . GLU A 1 261 ? -14.170 27.557 -21.200 1.00 33.69 261 GLU A N 1
ATOM 1984 C CA . GLU A 1 261 ? -13.182 28.255 -22.020 1.00 37.01 261 GLU A CA 1
ATOM 1985 C C . GLU A 1 261 ? -13.830 28.838 -23.263 1.00 38.58 261 GLU A C 1
ATOM 1986 O O . GLU A 1 261 ? -13.556 29.983 -23.645 1.00 34.12 261 GLU A O 1
ATOM 1992 N N . ALA A 1 262 ? -14.678 28.042 -23.928 1.00 33.33 262 ALA A N 1
ATOM 1993 C CA . ALA A 1 262 ? -15.338 28.507 -25.143 1.00 30.38 262 ALA A CA 1
ATOM 1994 C C . ALA A 1 262 ? -16.333 29.628 -24.853 1.00 33.17 262 ALA A C 1
ATOM 1995 O O . ALA A 1 262 ? -16.478 30.552 -25.663 1.00 30.83 262 ALA A O 1
ATOM 1997 N N . LEU A 1 263 ? -17.001 29.587 -23.695 1.00 31.63 263 LEU A N 1
ATOM 1998 C CA . LEU A 1 263 ? -17.852 30.704 -23.308 1.00 33.81 263 LEU A CA 1
ATOM 1999 C C . LEU A 1 263 ? -17.020 31.942 -23.004 1.00 40.66 263 LEU A C 1
ATOM 2000 O O . LEU A 1 263 ? -17.417 33.062 -23.349 1.00 34.18 263 LEU A O 1
ATOM 2005 N N . ASP A 1 264 ? -15.854 31.764 -22.370 1.00 40.49 264 ASP A N 1
ATOM 2006 C CA . ASP A 1 264 ? -15.035 32.930 -22.037 1.00 43.29 264 ASP A CA 1
ATOM 2007 C C . ASP A 1 264 ? -14.390 33.535 -23.279 1.00 44.81 264 ASP A C 1
ATOM 2008 O O . ASP A 1 264 ? -14.124 34.741 -23.309 1.00 51.20 264 ASP A O 1
ATOM 2013 N N . ASN A 1 265 ? -14.156 32.739 -24.320 1.00 41.99 265 ASN A N 1
ATOM 2014 C CA . ASN A 1 265 ? -13.424 33.205 -25.497 1.00 42.16 265 ASN A CA 1
ATOM 2015 C C . ASN A 1 265 ? -14.143 32.830 -26.786 1.00 39.81 265 ASN A C 1
ATOM 2016 O O . ASN A 1 265 ? -14.020 31.685 -27.252 1.00 40.68 265 ASN A O 1
ATOM 2021 N N . PRO A 1 266 ? -14.854 33.766 -27.422 1.00 43.15 266 PRO A N 1
ATOM 2022 C CA . PRO A 1 266 ? -15.593 33.421 -28.655 1.00 46.27 266 PRO A CA 1
ATOM 2023 C C . PRO A 1 266 ? -14.705 32.957 -29.801 1.00 46.44 266 PRO A C 1
ATOM 2024 O O . PRO A 1 266 ? -15.245 32.485 -30.811 1.00 39.64 266 PRO A O 1
ATOM 2028 N N . ASN A 1 267 ? -13.376 33.093 -29.679 1.00 45.52 267 ASN A N 1
ATOM 2029 C CA . ASN A 1 267 ? -12.423 32.608 -30.670 1.00 44.42 267 ASN A CA 1
ATOM 2030 C C . ASN A 1 267 ? -11.948 31.197 -30.385 1.00 47.03 267 ASN A C 1
ATOM 2031 O O . ASN A 1 267 ? -11.391 30.558 -31.280 1.00 48.36 267 ASN A O 1
ATOM 2036 N N . PHE A 1 268 ? -12.112 30.727 -29.151 1.00 38.67 268 PHE A N 1
ATOM 2037 C CA . PHE A 1 268 ? -11.792 29.353 -28.795 1.00 37.14 268 PHE A CA 1
ATOM 2038 C C . PHE A 1 268 ? -12.563 28.386 -29.689 1.00 44.53 268 PHE A C 1
ATOM 2039 O O . PHE A 1 268 ? -13.775 28.541 -29.889 1.00 38.62 268 PHE A O 1
ATOM 2047 N N . ARG A 1 269 ? -11.863 27.394 -30.241 1.00 38.55 269 ARG A N 1
ATOM 2048 C CA . ARG A 1 269 ? -12.459 26.515 -31.250 1.00 47.27 269 ARG A CA 1
ATOM 2049 C C . ARG A 1 269 ? -11.829 25.116 -31.220 1.00 53.73 269 ARG A C 1
ATOM 2050 O O . ARG A 1 269 ? -11.348 24.590 -32.224 1.00 53.25 269 ARG A O 1
ATOM 2052 N N . LEU A 1 270 ? -11.845 24.455 -30.063 1.00 43.06 270 LEU A N 1
ATOM 2053 C CA . LEU A 1 270 ? -11.107 23.209 -29.857 1.00 45.67 270 LEU A CA 1
ATOM 2054 C C . LEU A 1 270 ? -12.033 21.996 -29.925 1.00 44.18 270 LEU A C 1
ATOM 2055 O O . LEU A 1 270 ? -13.035 21.930 -29.202 1.00 36.82 270 LEU A O 1
ATOM 2060 N N . ILE A 1 271 ? -11.691 21.042 -30.792 1.00 35.73 271 ILE A N 1
ATOM 2061 C CA . ILE A 1 271 ? -12.321 19.728 -30.781 1.00 35.15 271 ILE A CA 1
ATOM 2062 C C . ILE A 1 271 ? -11.636 18.882 -29.714 1.00 35.92 271 ILE A C 1
ATOM 2063 O O . ILE A 1 271 ? -10.404 18.760 -29.697 1.00 40.34 271 ILE A O 1
ATOM 2068 N N . LEU A 1 272 ? -12.427 18.307 -28.809 1.00 38.82 272 LEU A N 1
ATOM 2069 C CA . LEU A 1 272 ? -11.890 17.617 -27.632 1.00 39.95 272 LEU A CA 1
ATOM 2070 C C . LEU A 1 272 ? -11.457 16.212 -28.021 1.00 46.25 272 LEU A C 1
ATOM 2071 O O . LEU A 1 272 ? -12.282 15.309 -28.153 1.00 48.31 272 LEU A O 1
ATOM 2076 N N . THR A 1 273 ? -10.152 16.016 -28.181 1.00 50.64 273 THR A N 1
ATOM 2077 C CA . THR A 1 273 ? -9.603 14.700 -28.480 1.00 59.98 273 THR A CA 1
ATOM 2078 C C . THR A 1 273 ? -8.973 14.012 -27.269 1.00 60.78 273 THR A C 1
ATOM 2079 O O . THR A 1 273 ? -8.768 12.792 -27.305 1.00 62.00 273 THR A O 1
ATOM 2083 N N . ASP A 1 274 ? -8.677 14.759 -26.184 1.00 59.15 274 ASP A N 1
ATOM 2084 C CA . ASP A 1 274 ? -7.959 14.186 -25.049 1.00 62.99 274 ASP A CA 1
ATOM 2085 C C . ASP A 1 274 ? -8.925 13.549 -24.054 1.00 70.19 274 ASP A C 1
ATOM 2086 O O . ASP A 1 274 ? -9.888 14.201 -23.625 1.00 61.78 274 ASP A O 1
ATOM 2091 N N . PRO A 1 275 ? -8.679 12.296 -23.650 1.00 73.34 275 PRO A N 1
ATOM 2092 C CA . PRO A 1 275 ? -9.516 11.657 -22.621 1.00 74.37 275 PRO A CA 1
ATOM 2093 C C . PRO A 1 275 ? -9.721 12.516 -21.379 1.00 72.37 275 PRO A C 1
ATOM 2094 O O . PRO A 1 275 ? -10.854 12.906 -21.068 1.00 71.79 275 PRO A O 1
ATOM 2098 N N . GLU A 1 276 ? -8.629 12.801 -20.671 1.00 71.36 276 GLU A N 1
ATOM 2099 C CA . GLU A 1 276 ? -8.621 13.699 -19.518 1.00 68.32 276 GLU A CA 1
ATOM 2100 C C . GLU A 1 276 ? -9.807 13.466 -18.576 1.00 74.80 276 GLU A C 1
ATOM 2101 O O . GLU A 1 276 ? -10.712 14.302 -18.452 1.00 72.03 276 GLU A O 1
#

Sequence (274 aa):
HMTRPQAAAEDARNAMVAGLLASGISVNGLQPSHNPQVAAQMFTTATRLDPKMCDAWLARLLAGDQSIEVLAGAWAAVRTFGWETRRLGVTDLQFRPEVSDGLFLRLAITSVDSLACAYAAVLAEAKRYQEAAELLDATDPRHPFDAELVSYVRGVLYFRTKRWPDVLAQFPEATQWRHPELKAAGAAMATTALASLGVFEEAFRRAQEAIEGDRVPGAANIALYTQGMCLRHVGREEEAVELLRRVYSRDAKFTPAREALDNPNFRLILTDPE

Organism: Mycobacterium tuberculosis (strain ATCC 25618 / H37Rv) (NCBI:txid83332)

InterPro domains:
  IPR000641 CbxX/CfxQ [PR00819] (312-326)
  IPR000641 CbxX/CfxQ [PR00819] (352-367)
  IPR000641 CbxX/CfxQ [PR00819] (390-404)
  IPR000641 CbxX/CfxQ [PR00819] (404-423)
  IPR000641 CbxX/CfxQ [PR00819] (437-449)
  IPR000641 CbxX/CfxQ [PR00819] (458-475)
  IPR000641 CbxX/CfxQ [PR00819] (475-494)
  IPR000641 CbxX/CfxQ [PR00819] (545-557)
  IPR003593 AAA+ ATPase domain [SM00382] (349-520)
  IPR003959 ATPase, AAA-type, core [PF00004] (354-486)
  IPR011990 Tetratricopeptide-like helical domain superfamily [G3DSA:1.25.40.10] (19-290)
  IPR011990 Tetratricopeptide-like helical domain superfamily [SSF48452] (34-256)
  IPR023835 Type VII secretion system AAA-ATPase, EccA [TIGR03922] (42-593)
  IPR027417 P-loop containing nucleoside triphosphate hydrolase [G3DSA:3.40.50.300] (291-487)
  IPR027417 P-loop containing nucleoside triphosphate hydrolase [SSF52540] (314-579)
  IPR041627 CbbX, AAA lid domain [PF17866] (490-597)
  IPR049078 ESX-1 secretion system protein EccA1-like, N-terminal domain [PF21545] (17-288)
  IPR050773 CbxX/CfxQ RuBisCO activation and ESX secretion [PTHR43392] (11-606)